Protein AF-A0A2Z4FLU9-F1 (afdb_monomer_lite)

Secondary structure (DSSP, 8-state):
--------------------THHHHHHHHIIIIIHHHHHHHHHHHHHHHHHHHHHHHHHTHHHHHHHHHHHHHHHHHHHGGGGT---PPPPB-SS-TTS--STT-S--TT--B---GGGGGSHHHHHTT----S-BSSEEEEEEEE-TTS-EEEEEEEEE-SSTTSPPEEEEEEEEEEE-TTS-EEEEEPPPEEES---

InterPro domains:
  IPR045584 Pilin-like [SSF54523] (36-121)

Organism: NCBI:txid1548548

pLDDT: mean 86.06, std 13.69, range [43.94, 98.06]

Structure (mmCIF, N/CA/C/O backbone):
data_AF-A0A2Z4FLU9-F1
#
_entry.id   AF-A0A2Z4FLU9-F1
#
loop_
_atom_site.group_PDB
_atom_site.id
_atom_site.type_symbol
_atom_site.label_atom_id
_atom_site.label_alt_id
_atom_site.label_comp_id
_atom_site.label_asym_id
_atom_site.label_entity_id
_atom_site.label_seq_id
_atom_site.pdbx_PDB_ins_code
_atom_site.Cartn_x
_atom_site.Cartn_y
_atom_site.Cartn_z
_atom_site.occupancy
_atom_site.B_iso_or_equiv
_atom_site.auth_seq_id
_atom_site.auth_comp_id
_atom_site.auth_asym_id
_atom_site.auth_atom_id
_atom_site.pdbx_PDB_model_num
ATOM 1 N N . MET A 1 1 ? 105.762 -3.889 -36.117 1.00 46.06 1 MET A N 1
ATOM 2 C CA . MET A 1 1 ? 104.841 -3.167 -35.225 1.00 46.06 1 MET A CA 1
ATOM 3 C C . MET A 1 1 ? 103.681 -2.727 -36.082 1.00 46.06 1 MET A C 1
ATOM 5 O O . MET A 1 1 ? 103.837 -1.763 -36.806 1.00 46.06 1 MET A O 1
ATOM 9 N N . ASP A 1 2 ? 102.604 -3.499 -36.074 1.00 43.94 2 ASP A N 1
ATOM 10 C CA . ASP A 1 2 ? 101.259 -2.976 -36.293 1.00 43.94 2 ASP A CA 1
ATOM 11 C C . ASP A 1 2 ? 100.305 -3.965 -35.635 1.00 43.94 2 ASP A C 1
ATOM 13 O O . ASP A 1 2 ? 100.324 -5.164 -35.920 1.00 43.94 2 ASP A O 1
ATOM 17 N N . SER A 1 3 ? 99.606 -3.446 -34.638 1.00 49.44 3 SER A N 1
ATOM 18 C CA . SER A 1 3 ? 98.770 -4.176 -33.702 1.00 49.44 3 SER A CA 1
ATOM 19 C C . SER A 1 3 ? 97.307 -4.068 -34.125 1.00 49.44 3 SER A C 1
ATOM 21 O O . SER A 1 3 ? 96.870 -3.014 -34.572 1.00 49.44 3 SER A O 1
ATOM 23 N N . ASP A 1 4 ? 96.576 -5.157 -33.897 1.00 53.75 4 ASP A N 1
ATOM 24 C CA . ASP A 1 4 ? 95.170 -5.200 -33.488 1.00 53.75 4 ASP A CA 1
ATOM 25 C C . ASP A 1 4 ? 94.119 -4.464 -34.343 1.00 53.75 4 ASP A C 1
ATOM 27 O O . ASP A 1 4 ? 93.914 -3.260 -34.233 1.00 53.75 4 ASP A O 1
ATOM 31 N N . ASN A 1 5 ? 93.247 -5.220 -35.016 1.00 53.59 5 ASN A N 1
ATOM 32 C CA . ASN A 1 5 ? 92.026 -5.678 -34.341 1.00 53.59 5 ASN A CA 1
ATOM 33 C C . ASN A 1 5 ? 91.100 -6.456 -35.278 1.00 53.59 5 ASN A C 1
ATOM 35 O O . ASN A 1 5 ? 90.554 -5.946 -36.255 1.00 53.59 5 ASN A O 1
ATOM 39 N N . ASN A 1 6 ? 90.845 -7.693 -34.868 1.00 58.66 6 ASN A N 1
ATOM 40 C CA . ASN A 1 6 ? 89.675 -8.452 -35.254 1.00 58.66 6 ASN A CA 1
ATOM 41 C C . ASN A 1 6 ? 88.470 -7.889 -34.490 1.00 58.66 6 ASN A C 1
ATOM 43 O O . ASN A 1 6 ? 88.466 -7.960 -33.264 1.00 58.66 6 ASN A O 1
ATOM 47 N N . ASN A 1 7 ? 87.407 -7.450 -35.166 1.00 51.69 7 ASN A N 1
ATOM 48 C CA . ASN A 1 7 ? 86.077 -7.791 -34.666 1.00 51.69 7 ASN A CA 1
ATOM 49 C C . ASN A 1 7 ? 85.039 -7.868 -35.787 1.00 51.69 7 ASN A C 1
ATOM 51 O O . ASN A 1 7 ? 84.521 -6.881 -36.300 1.00 51.69 7 ASN A O 1
ATOM 55 N N . LYS A 1 8 ? 84.771 -9.121 -36.126 1.00 56.03 8 LYS A N 1
ATOM 56 C CA . LYS A 1 8 ? 83.656 -9.645 -36.892 1.00 56.03 8 LYS A CA 1
ATOM 57 C C . LYS A 1 8 ? 82.376 -9.479 -36.077 1.00 56.03 8 LYS A C 1
ATOM 59 O O . LYS A 1 8 ? 82.219 -10.176 -35.083 1.00 56.03 8 LYS A O 1
ATOM 64 N N . LEU A 1 9 ? 81.447 -8.650 -36.540 1.00 54.75 9 LEU A N 1
ATOM 65 C CA . LEU A 1 9 ? 80.026 -8.763 -36.204 1.00 54.75 9 LEU A CA 1
ATOM 66 C C . LEU A 1 9 ? 79.196 -8.356 -37.428 1.00 54.75 9 LEU A C 1
ATOM 68 O O . LEU A 1 9 ? 78.586 -7.291 -37.472 1.00 54.75 9 LEU A O 1
ATOM 72 N N . ASP A 1 10 ? 79.171 -9.245 -38.420 1.00 57.69 10 ASP A N 1
ATOM 73 C CA . ASP A 1 10 ? 78.088 -9.314 -39.397 1.00 57.69 10 ASP A CA 1
ATOM 74 C C . ASP A 1 10 ? 76.819 -9.743 -38.648 1.00 57.69 10 ASP A C 1
ATOM 76 O O . ASP A 1 10 ? 76.534 -10.931 -38.484 1.00 57.69 10 ASP A O 1
ATOM 80 N N . VAL A 1 11 ? 76.085 -8.772 -38.105 1.00 58.09 11 VAL A N 1
ATOM 81 C CA . VAL A 1 11 ? 74.736 -9.014 -37.590 1.00 58.09 11 VAL A CA 1
ATOM 82 C C . VAL A 1 11 ? 73.796 -9.000 -38.785 1.00 58.09 11 VAL A C 1
ATOM 84 O O . VAL A 1 11 ? 73.339 -7.956 -39.247 1.00 58.09 11 VAL A O 1
ATOM 87 N N . ASP A 1 12 ? 73.564 -10.206 -39.288 1.00 50.88 12 ASP A N 1
ATOM 88 C CA . ASP A 1 12 ? 72.544 -10.561 -40.260 1.00 50.88 12 ASP A CA 1
ATOM 89 C C . ASP A 1 12 ? 71.185 -9.972 -39.839 1.00 50.88 12 ASP A C 1
ATOM 91 O O . ASP A 1 12 ? 70.584 -10.351 -38.830 1.00 50.88 12 ASP A O 1
ATOM 95 N N . TYR A 1 13 ? 70.709 -8.989 -40.603 1.00 54.72 13 TYR A N 1
ATOM 96 C CA . TYR A 1 13 ? 69.405 -8.356 -40.420 1.00 54.72 13 TYR A CA 1
ATOM 97 C C . TYR A 1 13 ? 68.328 -9.241 -41.065 1.00 54.72 13 TYR A C 1
ATOM 99 O O . TYR A 1 13 ? 67.614 -8.835 -41.985 1.00 54.72 13 TYR A O 1
ATOM 107 N N . SER A 1 14 ? 68.213 -10.492 -40.617 1.00 49.56 14 SER A N 1
ATOM 108 C CA . SER A 1 14 ? 67.271 -11.439 -41.200 1.00 49.56 14 SER A CA 1
ATOM 109 C C . SER A 1 14 ? 65.835 -11.121 -40.757 1.00 49.56 14 SER A C 1
ATOM 111 O O . SER A 1 14 ? 65.368 -11.520 -39.691 1.00 49.56 14 SER A O 1
ATOM 113 N N . VAL A 1 15 ? 65.137 -10.389 -41.628 1.00 56.19 15 VAL A N 1
ATOM 114 C CA . VAL A 1 15 ? 63.708 -10.520 -41.952 1.00 56.19 15 VAL A CA 1
ATOM 115 C C . VAL A 1 15 ? 62.753 -10.475 -40.748 1.00 56.19 15 VAL A C 1
ATOM 117 O O . VAL A 1 15 ? 62.204 -11.484 -40.300 1.00 56.19 15 VAL A O 1
ATOM 120 N N . ARG A 1 16 ? 62.395 -9.257 -40.313 1.00 54.31 16 ARG A N 1
ATOM 121 C CA . ARG A 1 16 ? 61.090 -9.046 -39.665 1.00 54.31 16 ARG A CA 1
ATOM 122 C C . ARG A 1 16 ? 60.003 -9.377 -40.684 1.00 54.31 16 ARG A C 1
ATOM 124 O O . ARG A 1 16 ? 59.708 -8.589 -41.578 1.00 54.31 16 ARG A O 1
ATOM 131 N N . LYS A 1 17 ? 59.399 -10.555 -40.537 1.00 50.62 17 LYS A N 1
ATOM 132 C CA . LYS A 1 17 ? 58.192 -10.977 -41.250 1.00 50.62 17 LYS A CA 1
ATOM 133 C C . LYS A 1 17 ? 57.091 -9.934 -41.028 1.00 50.62 17 LYS A C 1
ATOM 135 O O . LYS A 1 17 ? 56.410 -9.957 -40.006 1.00 50.62 17 LYS A O 1
ATOM 140 N N . GLN A 1 18 ? 56.912 -9.032 -41.996 1.00 56.12 18 GLN A N 1
ATOM 141 C CA . GLN A 1 18 ? 55.717 -8.203 -42.152 1.00 56.12 18 GLN A CA 1
ATOM 142 C C . GLN A 1 18 ? 54.503 -9.131 -42.327 1.00 56.12 18 GLN A C 1
ATOM 144 O O . GLN A 1 18 ? 54.084 -9.450 -43.437 1.00 56.12 18 GLN A O 1
ATOM 149 N N . ARG A 1 19 ? 53.919 -9.605 -41.223 1.00 54.81 19 ARG A N 1
ATOM 150 C CA . ARG A 1 19 ? 52.546 -10.116 -41.230 1.00 54.81 19 ARG A CA 1
ATOM 151 C C . ARG A 1 19 ? 51.647 -8.888 -41.308 1.00 54.81 19 ARG A C 1
ATOM 153 O O . ARG A 1 19 ? 51.437 -8.199 -40.319 1.00 54.81 19 ARG A O 1
ATOM 160 N N . GLY A 1 20 ? 51.249 -8.568 -42.538 1.00 55.59 20 GLY A N 1
ATOM 161 C CA . GLY A 1 20 ? 50.597 -7.318 -42.902 1.00 55.59 20 GLY A CA 1
ATOM 162 C C . GLY A 1 20 ? 49.360 -6.983 -42.068 1.00 55.59 20 GLY A C 1
ATOM 163 O O . GLY A 1 20 ? 48.601 -7.858 -41.653 1.00 55.59 20 GLY A O 1
ATOM 164 N N . ASN A 1 21 ? 49.135 -5.677 -41.923 1.00 56.84 21 ASN A N 1
ATOM 165 C CA . ASN A 1 21 ? 48.075 -4.982 -41.178 1.00 56.84 21 ASN A CA 1
ATOM 166 C C . ASN A 1 21 ? 46.621 -5.387 -41.528 1.00 56.84 21 ASN A C 1
ATOM 168 O O . ASN A 1 21 ? 45.671 -4.803 -41.013 1.00 56.84 21 ASN A O 1
ATOM 172 N N . LYS A 1 22 ? 46.423 -6.397 -42.383 1.00 57.38 22 LYS A N 1
ATOM 173 C CA . LYS A 1 22 ? 45.117 -6.923 -42.792 1.00 57.38 22 LYS A CA 1
ATOM 174 C C . LYS A 1 22 ? 44.433 -7.731 -41.676 1.00 57.38 22 LYS A C 1
ATOM 176 O O . LYS A 1 22 ? 43.213 -7.698 -41.590 1.00 57.38 22 LYS A O 1
ATOM 181 N N . SER A 1 23 ? 45.181 -8.384 -40.776 1.00 56.75 23 SER A N 1
ATOM 182 C CA . SER A 1 23 ? 44.581 -9.144 -39.657 1.00 56.75 23 SER A CA 1
ATOM 183 C C . SER A 1 23 ? 43.992 -8.262 -38.550 1.00 56.75 23 SER A C 1
ATOM 185 O O . SER A 1 23 ? 43.005 -8.656 -37.934 1.00 56.75 23 SER A O 1
ATOM 187 N N . CYS A 1 24 ? 44.538 -7.065 -38.315 1.00 65.88 24 CYS A N 1
ATOM 188 C CA . CYS A 1 24 ? 43.979 -6.123 -37.336 1.00 65.88 24 CYS A CA 1
ATOM 189 C C . CYS A 1 24 ? 42.656 -5.524 -37.843 1.00 65.88 24 CYS A C 1
ATOM 191 O O . CYS A 1 24 ? 41.665 -5.490 -37.119 1.00 65.88 24 CYS A O 1
ATOM 193 N N . LEU A 1 25 ? 42.611 -5.150 -39.126 1.00 66.56 25 LEU A N 1
ATOM 194 C CA . LEU A 1 25 ? 41.445 -4.508 -39.735 1.00 66.56 25 LEU A CA 1
ATOM 195 C C . LEU A 1 25 ? 40.257 -5.470 -39.889 1.00 66.56 25 LEU A C 1
ATOM 197 O O . LEU A 1 25 ? 39.128 -5.098 -39.588 1.00 66.56 25 LEU A O 1
ATOM 201 N N . VAL A 1 26 ? 40.499 -6.724 -40.285 1.00 69.62 26 VAL A N 1
ATOM 202 C CA . VAL A 1 26 ? 39.431 -7.734 -40.389 1.00 69.62 26 VAL A CA 1
ATOM 203 C C . VAL A 1 26 ? 38.850 -8.061 -39.010 1.00 69.62 26 VAL A C 1
ATOM 205 O O . VAL A 1 26 ? 37.634 -8.074 -38.849 1.00 69.62 26 VAL A O 1
ATOM 208 N N . THR A 1 27 ? 39.694 -8.238 -37.990 1.00 71.62 27 THR A N 1
ATOM 209 C CA . THR A 1 27 ? 39.227 -8.502 -36.617 1.00 71.62 27 THR A CA 1
ATOM 210 C C . THR A 1 27 ? 38.433 -7.314 -36.058 1.00 71.62 27 THR A C 1
ATOM 212 O O . THR A 1 27 ? 37.374 -7.507 -35.465 1.00 71.62 27 THR A O 1
ATOM 215 N N . ALA A 1 28 ? 38.873 -6.079 -36.324 1.00 72.12 28 ALA A N 1
ATOM 216 C CA . ALA A 1 28 ? 38.149 -4.868 -35.938 1.00 72.12 28 ALA A CA 1
ATOM 217 C C . ALA A 1 28 ? 36.787 -4.726 -36.647 1.00 72.12 28 ALA A C 1
ATOM 219 O O . ALA A 1 28 ? 35.826 -4.264 -36.034 1.00 72.12 28 ALA A O 1
ATOM 220 N N . LEU A 1 29 ? 36.662 -5.158 -37.907 1.00 69.00 29 LEU A N 1
ATOM 221 C CA . LEU A 1 29 ? 35.390 -5.141 -38.643 1.00 69.00 29 LEU A CA 1
ATOM 222 C C . LEU A 1 29 ? 34.400 -6.201 -38.140 1.00 69.00 29 LEU A C 1
ATOM 224 O O . LEU A 1 29 ? 33.216 -5.909 -37.989 1.00 69.00 29 LEU A O 1
ATOM 228 N N . PHE A 1 30 ? 34.871 -7.410 -37.827 1.00 72.56 30 PHE A N 1
ATOM 229 C CA . PHE A 1 30 ? 34.013 -8.465 -37.277 1.00 72.56 30 PHE A CA 1
ATOM 230 C C . PHE A 1 30 ? 33.523 -8.142 -35.860 1.00 72.56 30 PHE A C 1
ATOM 232 O O . PHE A 1 30 ? 32.354 -8.370 -35.555 1.00 72.56 30 PHE A O 1
ATOM 239 N N . ILE A 1 31 ? 34.382 -7.570 -35.011 1.00 78.94 31 ILE A N 1
ATOM 240 C CA . ILE A 1 31 ? 33.999 -7.161 -33.652 1.00 78.94 31 ILE A CA 1
ATOM 241 C C . ILE A 1 31 ? 33.061 -5.949 -33.689 1.00 78.94 31 ILE A C 1
ATOM 243 O O . ILE A 1 31 ? 32.089 -5.922 -32.939 1.00 78.94 31 ILE A O 1
ATOM 247 N N . SER A 1 32 ? 33.303 -4.973 -34.570 1.00 79.25 32 SER A N 1
ATOM 248 C CA . SER A 1 32 ? 32.449 -3.782 -34.648 1.00 79.25 32 SER A CA 1
ATOM 249 C C . SER A 1 32 ? 31.073 -4.091 -35.238 1.00 79.25 32 SER A C 1
ATOM 251 O O . SER A 1 32 ? 30.073 -3.768 -34.614 1.00 79.25 32 SER A O 1
ATOM 253 N N . PHE A 1 33 ? 30.976 -4.768 -36.383 1.00 78.81 33 PHE A N 1
ATOM 254 C CA . PHE A 1 33 ? 29.668 -5.025 -36.993 1.00 78.81 33 PHE A CA 1
ATOM 255 C C . PHE A 1 33 ? 28.954 -6.238 -36.378 1.00 78.81 33 PHE A C 1
ATOM 257 O O . PHE A 1 33 ? 27.788 -6.150 -36.000 1.00 78.81 33 PHE A O 1
ATOM 264 N N . GLY A 1 34 ? 29.652 -7.366 -36.218 1.00 83.50 34 GLY A N 1
ATOM 265 C CA . GLY A 1 34 ? 29.064 -8.585 -35.653 1.00 83.50 34 GLY A CA 1
ATOM 266 C C . GLY A 1 34 ? 28.768 -8.467 -34.157 1.00 83.50 34 GLY A C 1
ATOM 267 O O . GLY A 1 34 ? 27.715 -8.907 -33.699 1.00 83.50 34 GLY A O 1
ATOM 268 N N . GLY A 1 35 ? 29.662 -7.827 -33.397 1.00 84.75 35 GLY A N 1
ATOM 269 C CA . GLY A 1 35 ? 29.492 -7.641 -31.956 1.00 84.75 35 GLY A CA 1
ATOM 270 C C . GLY A 1 35 ? 28.294 -6.759 -31.607 1.00 84.75 35 GLY A C 1
ATOM 271 O O . GLY A 1 35 ? 27.500 -7.135 -30.750 1.00 84.75 35 GLY A O 1
ATOM 272 N N . ILE A 1 36 ? 28.109 -5.632 -32.306 1.00 88.69 36 ILE A N 1
ATOM 273 C CA . ILE A 1 36 ? 26.979 -4.721 -32.053 1.00 88.69 36 ILE A CA 1
ATOM 274 C C . ILE A 1 36 ? 25.642 -5.420 -32.319 1.00 88.69 36 ILE A C 1
ATOM 276 O O . ILE A 1 36 ? 24.722 -5.295 -31.512 1.00 88.69 36 ILE A O 1
ATOM 280 N N . VAL A 1 37 ? 25.535 -6.194 -33.406 1.00 90.88 37 VAL A N 1
ATOM 281 C CA . VAL A 1 37 ? 24.303 -6.930 -33.736 1.00 90.88 37 VAL A CA 1
ATOM 282 C C . VAL A 1 37 ? 23.974 -7.970 -32.662 1.00 90.88 37 VAL A C 1
ATOM 284 O O . VAL A 1 37 ? 22.835 -8.037 -32.202 1.00 90.88 37 VAL A O 1
ATOM 287 N N . LEU A 1 38 ? 24.967 -8.746 -32.218 1.00 90.81 38 LEU A N 1
ATOM 288 C CA . LEU A 1 38 ? 24.774 -9.746 -31.163 1.00 90.81 38 LEU A CA 1
ATOM 289 C C . LEU A 1 38 ? 24.362 -9.104 -29.833 1.00 90.81 38 LEU A C 1
ATOM 291 O O . LEU A 1 38 ? 23.412 -9.564 -29.201 1.00 90.81 38 LEU A O 1
ATOM 295 N N . ILE A 1 39 ? 25.031 -8.019 -29.432 1.00 91.44 39 ILE A N 1
ATOM 296 C CA . ILE A 1 39 ? 24.686 -7.273 -28.216 1.00 91.44 39 ILE A CA 1
ATOM 297 C C . ILE A 1 39 ? 23.270 -6.696 -28.326 1.00 91.44 39 ILE A C 1
ATOM 299 O O . ILE A 1 39 ? 22.516 -6.771 -27.361 1.00 91.44 39 ILE A O 1
ATOM 303 N N . GLY A 1 40 ? 22.880 -6.179 -29.494 1.00 91.50 40 GLY A N 1
ATOM 304 C CA . GLY A 1 40 ? 21.545 -5.624 -29.723 1.00 91.50 40 GLY A CA 1
ATOM 305 C C . GLY A 1 40 ? 20.425 -6.647 -29.517 1.00 91.50 40 GLY A C 1
ATOM 306 O O . GLY A 1 40 ? 19.454 -6.360 -28.819 1.00 91.50 40 GLY A O 1
ATOM 307 N N . ILE A 1 41 ? 20.577 -7.859 -30.061 1.00 92.06 41 ILE A N 1
ATOM 308 C CA . ILE A 1 41 ? 19.583 -8.934 -29.891 1.00 92.06 41 ILE A CA 1
ATOM 309 C C . ILE A 1 41 ? 19.507 -9.374 -28.423 1.00 92.06 41 ILE A C 1
ATOM 311 O O . ILE A 1 41 ? 18.412 -9.520 -27.880 1.00 92.06 41 ILE A O 1
ATOM 315 N N . LEU A 1 42 ? 20.657 -9.548 -27.761 1.00 92.88 42 LEU A N 1
ATOM 316 C CA . LEU A 1 42 ? 20.694 -9.921 -26.343 1.00 92.88 42 LEU A CA 1
ATOM 317 C C . LEU A 1 42 ? 20.049 -8.846 -25.459 1.00 92.88 42 LEU A C 1
ATOM 319 O O . LEU A 1 42 ? 19.276 -9.175 -24.560 1.00 92.88 42 LEU A O 1
ATOM 323 N N . ALA A 1 43 ? 20.313 -7.569 -25.740 1.00 93.50 43 ALA A N 1
ATOM 324 C CA . ALA A 1 43 ? 19.736 -6.449 -25.008 1.00 93.50 43 ALA A CA 1
ATOM 325 C C . ALA A 1 43 ? 18.207 -6.397 -25.152 1.00 93.50 43 ALA A C 1
ATOM 327 O O . ALA A 1 43 ? 17.512 -6.197 -24.158 1.00 93.50 43 ALA A O 1
ATOM 328 N N . ALA A 1 44 ? 17.674 -6.648 -26.352 1.00 92.94 44 ALA A N 1
ATOM 329 C CA . ALA A 1 44 ? 16.232 -6.638 -26.600 1.00 92.94 44 ALA A CA 1
ATOM 330 C C . ALA A 1 44 ? 15.461 -7.653 -25.734 1.00 92.94 44 ALA A C 1
ATOM 332 O O . ALA A 1 44 ? 14.335 -7.382 -25.327 1.00 92.94 44 ALA A O 1
ATOM 333 N N . ILE A 1 45 ? 16.073 -8.800 -25.418 1.00 91.94 45 ILE A N 1
ATOM 334 C CA . ILE A 1 45 ? 15.473 -9.833 -24.560 1.00 91.94 45 ILE A CA 1
ATOM 335 C C . ILE A 1 45 ? 15.743 -9.541 -23.076 1.00 91.94 45 ILE A C 1
ATOM 337 O O . ILE A 1 45 ? 14.865 -9.721 -22.232 1.00 91.94 45 ILE A O 1
ATOM 341 N N . ALA A 1 46 ? 16.950 -9.078 -22.745 1.00 92.62 46 ALA A N 1
ATOM 342 C CA . ALA A 1 46 ? 17.372 -8.877 -21.363 1.00 92.62 46 ALA A CA 1
ATOM 343 C C . ALA A 1 46 ? 16.682 -7.685 -20.681 1.00 92.62 46 ALA A C 1
ATOM 345 O O . ALA A 1 46 ? 16.333 -7.782 -19.506 1.00 92.62 46 ALA A O 1
ATOM 346 N N . ILE A 1 47 ? 16.456 -6.576 -21.396 1.00 90.19 47 ILE A N 1
ATOM 347 C CA . ILE A 1 47 ? 15.854 -5.354 -20.834 1.00 90.19 47 ILE A CA 1
ATOM 348 C C . ILE A 1 47 ? 14.463 -5.601 -20.220 1.00 90.19 47 ILE A C 1
ATOM 350 O O . ILE A 1 47 ? 14.296 -5.277 -19.043 1.00 90.19 47 ILE A O 1
ATOM 354 N N . PRO A 1 48 ? 13.471 -6.188 -20.925 1.00 88.75 48 PRO A N 1
ATOM 355 C CA . PRO A 1 48 ? 12.140 -6.386 -20.347 1.00 88.75 48 PRO A CA 1
ATOM 356 C C . PRO A 1 48 ? 12.158 -7.359 -19.160 1.00 88.75 48 PRO A C 1
ATOM 358 O O . PRO A 1 48 ? 11.466 -7.137 -18.167 1.00 88.75 48 PRO A O 1
ATOM 361 N N . ALA A 1 49 ? 12.988 -8.407 -19.215 1.00 90.50 49 ALA A N 1
ATOM 362 C CA . ALA A 1 49 ? 13.152 -9.337 -18.099 1.00 90.50 49 ALA A CA 1
ATOM 363 C C . ALA A 1 49 ? 13.754 -8.643 -16.865 1.00 90.50 49 ALA A C 1
ATOM 365 O O . ALA A 1 49 ? 13.277 -8.832 -15.745 1.00 90.50 49 ALA A O 1
ATOM 366 N N . PHE A 1 50 ? 14.763 -7.793 -17.071 1.00 90.06 50 PHE A N 1
ATOM 367 C CA . PHE A 1 50 ? 15.381 -7.010 -16.005 1.00 90.06 50 PHE A CA 1
ATOM 368 C C . PHE A 1 50 ? 14.411 -5.985 -15.401 1.00 90.06 50 PHE A C 1
ATOM 370 O O . PHE A 1 50 ? 14.340 -5.854 -14.181 1.00 90.06 50 PHE A O 1
ATOM 377 N N . GLN A 1 51 ? 13.607 -5.307 -16.225 1.00 89.69 51 GLN A N 1
ATOM 378 C CA . GLN A 1 51 ? 12.572 -4.382 -15.750 1.00 89.69 51 GLN A CA 1
ATOM 379 C C . GLN A 1 51 ? 11.525 -5.092 -14.883 1.00 89.69 51 GLN A C 1
ATOM 381 O O . GLN A 1 51 ? 11.218 -4.612 -13.792 1.00 89.69 51 GLN A O 1
ATOM 386 N N . LYS A 1 52 ? 11.034 -6.267 -15.307 1.00 89.00 52 LYS A N 1
ATOM 387 C CA . LYS A 1 52 ? 10.130 -7.096 -14.491 1.00 89.00 52 LYS A CA 1
ATOM 388 C C . LYS A 1 52 ? 10.775 -7.514 -13.171 1.00 89.00 52 LYS A C 1
ATOM 390 O O . LYS A 1 52 ? 10.142 -7.426 -12.123 1.00 89.00 52 LYS A O 1
ATOM 395 N N . TYR A 1 53 ? 12.042 -7.926 -13.202 1.00 91.50 53 TYR A N 1
ATOM 396 C CA . TYR A 1 53 ? 12.788 -8.285 -11.996 1.00 91.50 53 TYR A CA 1
ATOM 397 C C . TYR A 1 53 ? 12.893 -7.116 -11.003 1.00 91.50 53 TYR A C 1
ATOM 399 O O . TYR A 1 53 ? 12.635 -7.295 -9.810 1.00 91.50 53 TYR A O 1
ATOM 407 N N . LEU A 1 54 ? 13.217 -5.910 -11.482 1.00 91.44 54 LEU A N 1
ATOM 408 C CA . LEU A 1 54 ? 13.261 -4.715 -10.638 1.00 91.44 54 LEU A CA 1
ATOM 409 C C . LEU A 1 54 ? 11.885 -4.373 -10.063 1.00 91.44 54 LEU A C 1
ATOM 4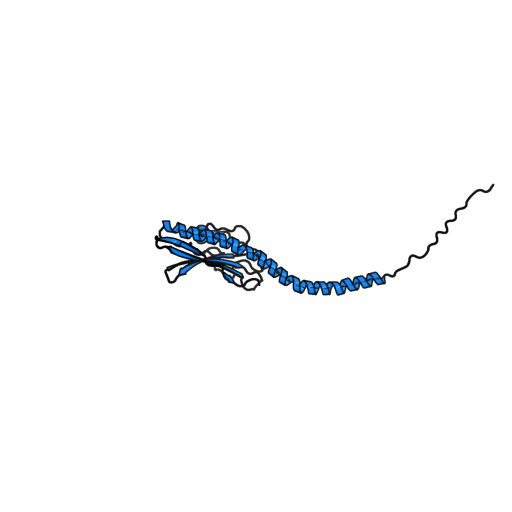11 O O . LEU A 1 54 ? 11.787 -4.075 -8.876 1.00 91.44 54 LEU A O 1
ATOM 415 N N . ALA A 1 55 ? 10.828 -4.450 -10.875 1.00 92.31 55 ALA A N 1
ATOM 416 C CA . ALA A 1 55 ? 9.468 -4.190 -10.415 1.00 92.31 55 ALA A CA 1
ATOM 417 C C . ALA A 1 55 ? 9.055 -5.177 -9.310 1.00 92.31 55 ALA A C 1
ATOM 419 O O . ALA A 1 55 ? 8.574 -4.751 -8.266 1.00 92.31 55 ALA A O 1
ATOM 420 N N . ARG A 1 56 ? 9.337 -6.478 -9.470 1.00 92.06 56 ARG A N 1
ATOM 421 C CA . ARG A 1 56 ? 9.082 -7.500 -8.434 1.00 92.06 56 ARG A CA 1
ATOM 422 C C . ARG A 1 56 ? 9.892 -7.264 -7.162 1.00 92.06 56 ARG A C 1
ATOM 424 O O . ARG A 1 56 ? 9.378 -7.440 -6.064 1.00 92.06 56 ARG A O 1
ATOM 431 N N . SER A 1 57 ? 11.146 -6.838 -7.310 1.00 93.62 57 SER A N 1
ATOM 432 C CA . SER A 1 57 ? 12.006 -6.512 -6.166 1.00 93.62 57 SER A CA 1
ATOM 433 C C . SER A 1 57 ? 11.424 -5.354 -5.350 1.00 93.62 57 SER A C 1
ATOM 435 O O . SER A 1 57 ? 11.412 -5.415 -4.126 1.00 93.62 57 SER A O 1
ATOM 437 N N . LYS A 1 58 ? 10.887 -4.330 -6.025 1.00 94.19 58 LYS A N 1
ATOM 438 C CA . LYS A 1 58 ? 10.196 -3.199 -5.388 1.00 94.19 58 LYS A CA 1
ATOM 439 C C . LYS A 1 58 ? 8.848 -3.616 -4.795 1.00 94.19 58 LYS A C 1
ATOM 441 O O . LYS A 1 58 ? 8.517 -3.212 -3.685 1.00 94.19 58 LYS A O 1
ATOM 446 N N . ALA A 1 59 ? 8.103 -4.479 -5.489 1.00 94.81 59 ALA A N 1
ATOM 447 C CA . ALA A 1 59 ? 6.807 -4.992 -5.045 1.00 94.81 59 ALA A CA 1
ATOM 448 C C . ALA A 1 59 ? 6.867 -5.740 -3.701 1.00 94.81 59 ALA A C 1
ATOM 450 O O . ALA A 1 59 ? 5.881 -5.764 -2.967 1.00 94.81 59 ALA A O 1
ATOM 451 N N . ALA A 1 60 ? 8.033 -6.281 -3.334 1.00 95.19 60 ALA A N 1
ATOM 452 C CA . ALA A 1 60 ? 8.254 -6.927 -2.043 1.00 95.19 60 ALA A CA 1
ATOM 453 C C . ALA A 1 60 ? 8.096 -5.983 -0.829 1.00 95.19 60 ALA A C 1
ATOM 455 O O . ALA A 1 60 ? 7.957 -6.468 0.293 1.00 95.19 60 ALA A O 1
ATOM 456 N N . GLU A 1 61 ? 8.076 -4.657 -1.021 1.00 96.19 61 GLU A N 1
ATOM 457 C CA . GLU A 1 61 ? 7.801 -3.702 0.060 1.00 96.19 61 GLU A CA 1
ATOM 458 C C . GLU A 1 61 ? 6.356 -3.805 0.578 1.00 96.19 61 GLU A C 1
ATOM 460 O O . GLU A 1 61 ? 6.130 -3.804 1.792 1.00 96.19 61 GLU A O 1
ATOM 465 N N . ALA A 1 62 ? 5.381 -3.924 -0.328 1.00 96.94 62 ALA A N 1
ATOM 466 C CA . ALA A 1 62 ? 3.959 -3.900 0.006 1.00 96.94 62 ALA A CA 1
ATOM 467 C C . ALA A 1 62 ? 3.552 -4.910 1.097 1.00 96.94 62 ALA A C 1
ATOM 469 O O . ALA A 1 62 ? 2.980 -4.472 2.099 1.00 96.94 62 ALA A O 1
ATOM 470 N N . PRO A 1 63 ? 3.860 -6.221 0.996 1.00 97.25 63 PRO A N 1
ATOM 471 C CA . PRO A 1 63 ? 3.465 -7.183 2.025 1.00 97.25 63 PRO A CA 1
ATOM 472 C C . PRO A 1 63 ? 4.098 -6.891 3.392 1.00 97.25 63 PRO A C 1
ATOM 474 O O . PRO A 1 63 ? 3.469 -7.140 4.419 1.00 97.25 63 PRO A O 1
ATOM 477 N N . LEU A 1 64 ? 5.309 -6.323 3.435 1.00 96.69 64 LEU A N 1
ATOM 478 C CA . LEU A 1 64 ? 5.985 -5.990 4.692 1.00 96.69 64 LEU A CA 1
ATOM 479 C C . LEU A 1 64 ? 5.298 -4.831 5.419 1.00 96.69 64 LEU A C 1
ATOM 481 O O . LEU A 1 64 ? 5.129 -4.878 6.637 1.00 96.69 64 LEU A O 1
ATOM 485 N N . VAL A 1 65 ? 4.917 -3.782 4.689 1.00 96.94 65 VAL A N 1
ATOM 486 C CA . VAL A 1 65 ? 4.272 -2.604 5.284 1.00 96.94 65 VAL A CA 1
ATOM 487 C C . VAL A 1 65 ? 2.801 -2.877 5.583 1.00 96.94 65 VAL A C 1
ATOM 489 O O . VAL A 1 65 ? 2.340 -2.586 6.686 1.00 96.94 65 VAL A O 1
ATOM 492 N N . VAL A 1 66 ? 2.079 -3.510 4.655 1.00 97.88 66 VAL A N 1
ATOM 493 C CA . VAL A 1 66 ? 0.673 -3.881 4.863 1.00 97.88 66 VAL A CA 1
ATOM 494 C C . VAL A 1 66 ? 0.532 -4.907 5.985 1.00 97.88 66 VAL A C 1
ATOM 496 O O . VAL A 1 66 ? -0.392 -4.786 6.778 1.00 97.88 66 VAL A O 1
ATOM 499 N N . GLY A 1 67 ? 1.469 -5.848 6.144 1.00 97.62 67 GLY A N 1
ATOM 500 C CA . GLY A 1 67 ? 1.460 -6.784 7.273 1.00 97.62 67 GLY A CA 1
ATOM 501 C C . GLY A 1 67 ? 1.592 -6.095 8.640 1.00 97.62 67 GLY A C 1
ATOM 502 O O . GLY A 1 67 ? 0.932 -6.492 9.600 1.00 97.62 67 GLY A O 1
ATOM 503 N N . LYS A 1 68 ? 2.383 -5.015 8.736 1.00 97.00 68 LYS A N 1
ATOM 504 C CA . LYS A 1 68 ? 2.464 -4.195 9.961 1.00 97.00 68 LYS A CA 1
ATOM 505 C C . LYS A 1 68 ? 1.154 -3.458 10.229 1.00 97.00 68 LYS A C 1
ATOM 507 O O . LYS A 1 68 ? 0.648 -3.519 11.347 1.00 97.00 68 LYS A O 1
ATOM 512 N N . LEU A 1 69 ? 0.595 -2.818 9.200 1.00 97.56 69 LEU A N 1
ATOM 513 C CA . LEU A 1 69 ? -0.701 -2.140 9.283 1.00 97.56 69 LEU A CA 1
ATOM 514 C C . LEU A 1 69 ? -1.819 -3.109 9.678 1.00 97.56 69 LEU A C 1
ATOM 516 O O . LEU A 1 69 ? -2.666 -2.765 10.493 1.00 97.56 69 LEU A O 1
ATOM 520 N N . GLN A 1 70 ? -1.796 -4.331 9.148 1.00 97.81 70 GLN A N 1
ATOM 521 C CA . GLN A 1 70 ? -2.754 -5.383 9.471 1.00 97.81 70 GLN A CA 1
ATOM 522 C C . GLN A 1 70 ? -2.707 -5.737 10.954 1.00 97.81 70 GLN A C 1
ATOM 524 O O . GLN A 1 70 ? -3.747 -5.761 11.607 1.00 97.81 70 GLN A O 1
ATOM 529 N N . PHE A 1 71 ? -1.512 -5.968 11.498 1.00 97.19 71 PHE A N 1
ATOM 530 C CA . PHE A 1 71 ? -1.350 -6.247 12.922 1.00 97.19 71 PHE A CA 1
ATOM 531 C C . PHE A 1 71 ? -1.850 -5.083 13.794 1.00 97.19 71 PHE A C 1
ATOM 533 O O . PHE A 1 71 ? -2.577 -5.303 14.759 1.00 97.19 71 PHE A O 1
ATOM 540 N N . GLN A 1 72 ? -1.516 -3.842 13.426 1.00 97.12 72 GLN A N 1
ATOM 541 C CA . GLN A 1 72 ? -1.968 -2.643 14.138 1.00 97.12 72 GLN A CA 1
ATOM 542 C C . GLN A 1 72 ? -3.491 -2.465 14.075 1.00 97.12 72 GLN A C 1
ATOM 544 O O . GLN A 1 72 ? -4.103 -2.111 15.079 1.00 97.12 72 GLN A O 1
ATOM 549 N N . ALA A 1 73 ? -4.111 -2.745 12.927 1.00 96.88 73 ALA A N 1
ATOM 550 C CA . ALA A 1 73 ? -5.554 -2.643 12.740 1.00 96.88 73 ALA A CA 1
ATOM 551 C C . ALA A 1 73 ? -6.320 -3.696 13.549 1.00 96.88 73 ALA A C 1
ATOM 553 O O . ALA A 1 73 ? -7.312 -3.357 14.192 1.00 96.88 73 ALA A O 1
ATOM 554 N N . ILE A 1 74 ? -5.842 -4.946 13.567 1.00 96.00 74 ILE A N 1
ATOM 555 C CA . ILE A 1 74 ? -6.416 -6.017 14.398 1.00 96.00 74 ILE A CA 1
ATOM 556 C C . ILE A 1 74 ? -6.316 -5.636 15.877 1.00 96.00 74 ILE A C 1
ATOM 558 O O . ILE A 1 74 ? -7.328 -5.609 16.571 1.00 96.00 74 ILE A O 1
ATOM 562 N N . HIS A 1 75 ? -5.126 -5.236 16.334 1.00 95.44 75 HIS A N 1
ATOM 563 C CA . HIS A 1 75 ? -4.922 -4.818 17.719 1.00 95.44 75 HIS A CA 1
ATOM 564 C C . HIS A 1 75 ? -5.808 -3.621 18.105 1.00 95.44 75 HIS A C 1
ATOM 566 O O . HIS A 1 75 ? -6.381 -3.590 19.195 1.00 95.44 75 HIS A O 1
ATOM 572 N N . TYR A 1 76 ? -5.951 -2.628 17.221 1.00 95.25 76 TYR A N 1
ATOM 573 C CA . TYR A 1 76 ? -6.854 -1.498 17.448 1.00 95.25 76 TYR A CA 1
ATOM 574 C C . TYR A 1 76 ? -8.304 -1.968 17.615 1.00 95.25 76 TYR A C 1
ATOM 576 O O . TYR A 1 76 ? -8.981 -1.570 18.560 1.00 95.25 76 TYR A O 1
ATOM 584 N N . PHE A 1 77 ? -8.775 -2.850 16.732 1.00 95.00 77 PHE A N 1
ATOM 585 C CA . PHE A 1 77 ? -10.142 -3.362 16.784 1.00 95.00 77 PHE A CA 1
ATOM 586 C C . PHE A 1 77 ? -10.417 -4.130 18.082 1.00 95.00 77 PHE A C 1
ATOM 588 O O . PHE A 1 77 ? -11.415 -3.871 18.754 1.00 95.00 77 PHE A O 1
ATOM 595 N N . GLU A 1 78 ? -9.508 -5.023 18.471 1.00 93.06 78 GLU A N 1
ATOM 596 C CA . GLU A 1 78 ? -9.619 -5.830 19.691 1.00 93.06 78 GLU A CA 1
ATOM 597 C C . GLU A 1 78 ? -9.616 -4.960 20.958 1.00 93.06 78 GLU A C 1
ATOM 599 O O . GLU A 1 78 ? -10.399 -5.190 21.883 1.00 93.06 78 GLU A O 1
ATOM 604 N N . THR A 1 79 ? -8.797 -3.905 20.989 1.00 91.06 79 THR A N 1
ATOM 605 C CA . THR A 1 79 ? -8.723 -2.976 22.132 1.00 91.06 79 THR A CA 1
ATOM 606 C C . THR A 1 79 ? -9.878 -1.974 22.183 1.00 91.06 79 THR A C 1
ATOM 608 O O . THR A 1 79 ? -10.270 -1.566 23.276 1.00 91.06 79 THR A O 1
ATOM 611 N N . SER A 1 80 ? -10.511 -1.659 21.045 1.00 84.69 80 SER A N 1
ATOM 612 C CA . SER A 1 80 ? -11.728 -0.827 20.983 1.00 84.69 80 SER A CA 1
ATOM 613 C C . SER A 1 80 ? -12.947 -1.456 21.683 1.00 84.69 80 SER A C 1
ATOM 615 O O . SER A 1 80 ? -13.966 -0.793 21.897 1.00 84.69 80 SER A O 1
ATOM 617 N N . SER A 1 81 ? -12.846 -2.732 22.080 1.00 69.56 81 SER A N 1
ATOM 618 C CA . SER A 1 81 ? -13.832 -3.421 22.922 1.00 69.56 81 SER A CA 1
ATOM 619 C C . SER A 1 81 ? -14.074 -2.724 24.256 1.00 69.56 81 SER A C 1
ATOM 621 O O . SER A 1 81 ? -15.210 -2.719 24.732 1.00 69.56 81 SER A O 1
ATOM 623 N N . ALA A 1 82 ? -13.047 -2.084 24.824 1.00 67.50 82 ALA A N 1
ATOM 624 C CA . ALA A 1 82 ? -13.149 -1.369 26.093 1.00 67.50 82 ALA A CA 1
ATOM 625 C C . ALA A 1 82 ? -14.142 -0.195 26.028 1.00 67.50 82 ALA A C 1
ATOM 627 O O . ALA A 1 82 ? -14.821 0.089 27.014 1.00 67.50 82 ALA A O 1
ATOM 628 N N . ASP A 1 83 ? -14.284 0.420 24.851 1.00 69.94 83 ASP A N 1
ATOM 629 C CA . ASP A 1 83 ? -15.215 1.523 24.594 1.00 69.94 83 ASP A CA 1
ATOM 630 C C . ASP A 1 83 ? -16.579 1.030 24.060 1.00 69.94 83 ASP A C 1
ATOM 632 O O . ASP A 1 83 ? -17.486 1.819 23.792 1.00 69.94 83 ASP A O 1
ATOM 636 N N . GLY A 1 84 ? -16.749 -0.289 23.897 1.00 69.81 84 GLY A N 1
ATOM 637 C CA . GLY A 1 84 ? -17.998 -0.953 23.506 1.00 69.81 84 GLY A CA 1
ATOM 638 C C . GLY A 1 84 ? -18.349 -0.898 22.012 1.00 69.81 84 GLY A C 1
ATOM 639 O O . GLY A 1 84 ? -19.318 -1.548 21.589 1.00 69.81 84 GLY A O 1
ATOM 640 N N . ALA A 1 85 ? -17.571 -0.168 21.208 1.00 78.50 85 ALA A N 1
ATOM 641 C CA . ALA A 1 85 ? -17.904 0.150 19.823 1.00 78.50 85 ALA A CA 1
ATOM 642 C C . ALA A 1 85 ? -17.541 -0.956 18.810 1.00 78.50 85 ALA A C 1
ATOM 644 O O . ALA A 1 85 ? -18.292 -1.116 17.850 1.00 78.50 85 ALA A O 1
ATOM 645 N N . CYS A 1 86 ? -16.463 -1.731 19.022 1.00 89.19 86 CYS A N 1
ATOM 646 C CA . CYS A 1 86 ? -15.874 -2.660 18.033 1.00 89.19 86 CYS A CA 1
ATOM 647 C C . CYS A 1 86 ? -15.787 -2.042 16.632 1.00 89.19 86 CYS A C 1
ATOM 649 O O . CYS A 1 86 ? -16.556 -2.391 15.731 1.00 89.19 86 CYS A O 1
ATOM 651 N N . GLN A 1 87 ? -14.892 -1.072 16.466 1.00 92.00 87 GLN A N 1
ATOM 652 C CA . GLN A 1 87 ? -14.725 -0.349 15.206 1.00 92.00 87 GLN A CA 1
ATOM 653 C C . GLN A 1 87 ? -13.242 -0.224 14.885 1.00 92.00 87 GLN A C 1
ATOM 655 O O . GLN A 1 87 ? -12.415 0.013 15.761 1.00 92.00 87 GLN A O 1
ATOM 660 N N . PHE A 1 88 ? -12.908 -0.394 13.617 1.00 95.12 88 PHE A N 1
ATOM 661 C CA . PHE A 1 88 ? -11.636 -0.011 13.052 1.00 95.12 88 PHE A CA 1
ATOM 662 C C . PHE A 1 88 ? -11.533 1.517 12.997 1.00 95.12 88 PHE A C 1
ATOM 664 O O . PHE A 1 88 ? -12.545 2.224 13.024 1.00 95.12 88 PHE A O 1
ATOM 671 N N . PRO A 1 89 ? -10.308 2.043 12.857 1.00 94.44 89 PRO A N 1
ATOM 672 C CA . PRO A 1 89 ? -10.101 3.467 12.662 1.00 94.44 89 PRO A CA 1
ATOM 673 C C . PRO A 1 89 ? -10.829 4.004 11.421 1.00 94.44 89 PRO A C 1
ATOM 675 O O . PRO A 1 89 ? -11.120 3.239 10.490 1.00 94.44 89 PRO A O 1
ATOM 678 N N . PRO A 1 90 ? -11.055 5.328 11.347 1.00 94.06 90 PRO A N 1
ATOM 679 C CA . PRO A 1 90 ? -11.526 5.952 10.119 1.00 94.06 90 PRO A CA 1
ATOM 680 C C . PRO A 1 90 ? -10.542 5.714 8.964 1.00 94.06 90 PRO A C 1
ATOM 682 O O . PRO A 1 90 ? -9.338 5.531 9.164 1.00 94.06 90 PRO A O 1
ATOM 685 N N . SER A 1 91 ? -11.066 5.742 7.737 1.00 95.06 91 SER A N 1
ATOM 686 C CA . SER A 1 91 ? -10.265 5.661 6.512 1.00 95.06 91 SER A CA 1
ATOM 687 C C . SER A 1 91 ? -9.183 6.740 6.480 1.00 95.06 91 SER A C 1
ATOM 689 O O . SER A 1 91 ? -9.418 7.881 6.882 1.00 95.06 91 SER A O 1
ATOM 691 N N . ALA A 1 92 ? -8.017 6.400 5.944 1.00 95.81 92 ALA A N 1
ATOM 692 C CA . ALA A 1 92 ? -6.901 7.318 5.800 1.00 95.81 92 ALA A CA 1
ATOM 693 C C . ALA A 1 92 ? -6.293 7.216 4.402 1.00 95.81 92 ALA A C 1
ATOM 695 O O . ALA A 1 92 ? -6.056 6.127 3.873 1.00 95.81 92 ALA A O 1
ATOM 696 N N . ASN A 1 93 ? -6.044 8.374 3.796 1.00 95.69 93 ASN A N 1
ATOM 697 C CA . ASN A 1 93 ? -5.554 8.480 2.431 1.00 95.69 93 ASN A CA 1
ATOM 698 C C . ASN A 1 93 ? -4.043 8.757 2.388 1.00 95.69 93 ASN A C 1
ATOM 700 O O . ASN A 1 93 ? -3.493 9.329 3.330 1.00 95.69 93 ASN A O 1
ATOM 704 N N . PRO A 1 94 ? -3.370 8.435 1.271 1.00 94.12 94 PRO A N 1
ATOM 705 C CA . PRO A 1 94 ? -1.968 8.788 1.030 1.00 94.12 94 PRO A CA 1
ATOM 706 C C . PRO A 1 94 ? -1.720 10.293 0.803 1.00 94.12 94 PRO A C 1
ATOM 708 O O . PRO A 1 94 ? -0.591 10.709 0.565 1.00 94.12 94 PRO A O 1
ATOM 711 N N . VAL A 1 95 ? -2.752 11.130 0.877 1.00 93.88 95 VAL A N 1
ATOM 712 C CA . VAL A 1 95 ? -2.658 12.595 0.801 1.00 93.88 95 VAL A CA 1
ATOM 713 C C . VAL A 1 95 ? -3.220 13.222 2.073 1.00 93.88 95 VAL A C 1
ATOM 715 O O . VAL A 1 95 ? -4.000 12.565 2.762 1.00 93.88 95 VAL A O 1
ATOM 718 N N . PRO A 1 96 ? -2.865 14.479 2.396 1.00 92.31 96 PRO A N 1
ATOM 719 C CA . PRO A 1 96 ? -3.497 15.224 3.478 1.00 92.31 96 PRO A CA 1
ATOM 720 C C . PRO A 1 96 ? -5.027 15.242 3.388 1.00 92.31 96 PRO A C 1
ATOM 722 O O . PRO A 1 96 ? -5.613 15.172 2.308 1.00 92.31 96 PRO A O 1
ATOM 725 N N . GLU A 1 97 ? -5.668 15.391 4.543 1.00 87.94 97 GLU A N 1
ATOM 726 C CA . GLU A 1 97 ? -7.123 15.488 4.648 1.00 87.94 97 GLU A CA 1
ATOM 727 C C . GLU A 1 97 ? -7.690 16.626 3.781 1.00 87.94 97 GLU A C 1
ATOM 729 O O . GLU A 1 97 ? -7.102 17.706 3.680 1.00 87.94 97 GLU A O 1
ATOM 734 N N . GLY A 1 98 ? -8.834 16.374 3.138 1.00 83.75 98 GLY A N 1
ATOM 735 C CA . GLY A 1 98 ? -9.502 17.331 2.251 1.00 83.75 98 GLY A CA 1
ATOM 736 C C . GLY A 1 98 ? -8.922 17.427 0.835 1.00 83.75 98 GLY A C 1
ATOM 737 O O . GLY A 1 98 ? -9.455 18.184 0.027 1.00 83.75 98 GLY A O 1
ATOM 738 N N . GLN A 1 99 ? -7.864 16.676 0.510 1.00 86.69 99 GLN A N 1
ATOM 739 C CA . GLN A 1 99 ? -7.359 16.568 -0.860 1.00 86.69 99 GLN A CA 1
ATOM 740 C C . GLN A 1 99 ? -8.008 15.405 -1.613 1.00 86.69 99 GLN A C 1
ATOM 742 O O . GLN A 1 99 ? -8.323 14.363 -1.035 1.00 86.69 99 GLN A O 1
ATOM 747 N N . GLU A 1 100 ? -8.183 15.585 -2.923 1.00 83.69 100 GLU A N 1
ATOM 748 C CA . GLU A 1 100 ? -8.684 14.529 -3.796 1.00 83.69 100 GLU A CA 1
ATOM 749 C C . GLU A 1 100 ? -7.695 13.361 -3.859 1.00 83.69 100 GLU A C 1
ATOM 751 O O . GLU A 1 100 ? -6.483 13.525 -4.003 1.00 83.69 100 GLU A O 1
ATOM 756 N N . CYS A 1 101 ? -8.242 12.156 -3.759 1.00 84.81 101 CYS A N 1
ATOM 757 C CA . CYS A 1 101 ? -7.518 10.898 -3.831 1.00 84.81 101 CYS A CA 1
ATOM 758 C C . CYS A 1 101 ? -8.375 9.895 -4.620 1.00 84.81 101 CYS A C 1
ATOM 760 O O . CYS A 1 101 ? -9.595 10.014 -4.640 1.00 84.81 101 CYS A O 1
ATOM 762 N N . CYS A 1 102 ? -7.835 8.877 -5.290 1.00 85.31 102 CYS A N 1
ATOM 763 C CA . CYS A 1 102 ? -6.439 8.425 -5.337 1.00 85.31 102 CYS A CA 1
ATOM 764 C C . CYS A 1 102 ? -5.977 8.107 -6.764 1.00 85.31 102 CYS A C 1
ATOM 766 O O . CYS A 1 102 ? -4.999 7.392 -6.967 1.00 85.31 102 CYS A O 1
ATOM 768 N N . GLU A 1 103 ? -6.697 8.592 -7.773 1.00 80.88 103 GLU A N 1
ATOM 769 C CA . GLU A 1 103 ? -6.457 8.227 -9.169 1.00 80.88 103 GLU A CA 1
ATOM 770 C C . GLU A 1 103 ? -5.080 8.681 -9.670 1.00 80.88 103 GLU A C 1
ATOM 772 O O . GLU A 1 103 ? -4.443 7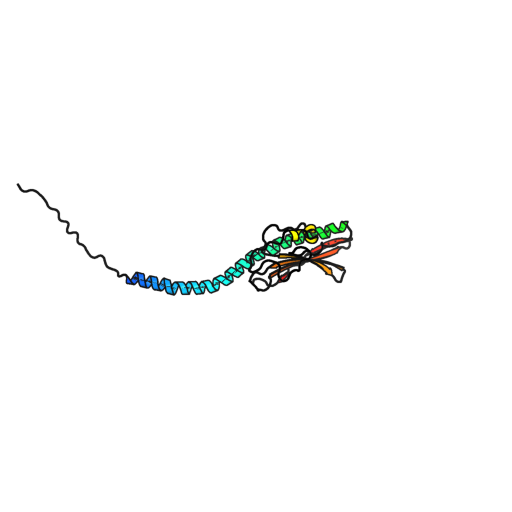.941 -10.404 1.00 80.88 103 GLU A O 1
ATOM 777 N N . ASN A 1 104 ? -4.556 9.807 -9.177 1.00 82.88 104 ASN A N 1
ATOM 778 C CA . ASN A 1 104 ? -3.256 10.365 -9.585 1.00 82.88 104 ASN A CA 1
ATOM 779 C C . ASN A 1 104 ? -2.277 10.541 -8.413 1.00 82.88 104 ASN A C 1
ATOM 781 O O . ASN A 1 104 ? -1.421 11.422 -8.432 1.00 82.88 104 ASN A O 1
ATOM 785 N N . VAL A 1 105 ? -2.432 9.734 -7.364 1.00 89.25 105 VAL A N 1
ATOM 786 C CA . VAL A 1 105 ? -1.592 9.790 -6.162 1.00 89.25 105 VAL A CA 1
ATOM 787 C C . VAL A 1 105 ? -0.638 8.602 -6.146 1.00 89.25 105 VAL A C 1
ATOM 789 O O . VAL A 1 105 ? -1.025 7.497 -6.520 1.00 89.25 105 VAL A O 1
ATOM 792 N N . GLY A 1 106 ? 0.580 8.820 -5.654 1.00 90.38 106 GLY A N 1
ATOM 793 C CA . GLY A 1 106 ? 1.550 7.763 -5.396 1.00 90.38 106 GLY A CA 1
ATOM 794 C C . GLY A 1 106 ? 2.685 7.683 -6.419 1.00 90.38 106 GLY A C 1
ATOM 795 O O . GLY A 1 106 ? 2.817 8.555 -7.280 1.00 90.38 106 GLY A O 1
ATOM 796 N N . PRO A 1 107 ? 3.528 6.649 -6.301 1.00 91.38 107 PRO A N 1
ATOM 797 C CA . PRO A 1 107 ? 4.670 6.450 -7.182 1.00 91.38 107 PRO A CA 1
ATOM 798 C C . PRO A 1 107 ? 4.233 6.067 -8.598 1.00 91.38 107 PRO A C 1
ATOM 800 O O . PRO A 1 107 ? 3.285 5.298 -8.784 1.00 91.38 107 PRO A O 1
ATOM 803 N N . SER A 1 108 ? 4.959 6.586 -9.590 1.00 89.88 108 SER A N 1
ATOM 804 C CA . SER A 1 108 ? 4.807 6.258 -11.012 1.00 89.88 108 SER A CA 1
ATOM 805 C C . SER A 1 108 ? 6.167 5.953 -11.637 1.00 89.88 108 SER A C 1
ATOM 807 O O . SER A 1 108 ? 7.207 6.378 -11.134 1.00 89.88 108 SER A O 1
ATOM 809 N N . GLY A 1 109 ? 6.175 5.150 -12.703 1.00 88.12 109 GLY A N 1
ATOM 810 C CA . GLY A 1 109 ? 7.402 4.689 -13.357 1.00 88.12 109 GLY A CA 1
ATOM 811 C C . GLY A 1 109 ? 8.328 3.857 -12.461 1.00 88.12 109 GLY A C 1
ATOM 812 O O . GLY A 1 109 ? 9.502 3.678 -12.779 1.00 88.12 109 GLY A O 1
ATOM 813 N N . GLY A 1 110 ? 7.816 3.355 -11.334 1.00 86.81 110 GLY A N 1
ATOM 814 C CA . GLY A 1 110 ? 8.591 2.636 -10.331 1.00 86.81 110 GLY A CA 1
ATOM 815 C C . GLY A 1 110 ? 9.570 3.511 -9.546 1.00 86.81 110 GLY A C 1
ATOM 816 O O . GLY A 1 110 ? 10.490 2.963 -8.937 1.00 86.81 110 GLY A O 1
ATOM 817 N N . GLU A 1 111 ? 9.429 4.833 -9.576 1.00 91.56 111 GLU A N 1
ATOM 818 C CA . GLU A 1 111 ? 10.198 5.730 -8.713 1.00 91.56 111 GLU A CA 1
ATOM 819 C C . GLU A 1 111 ? 9.683 5.679 -7.271 1.00 91.56 111 GLU A C 1
ATOM 821 O O . GLU A 1 111 ? 8.555 5.260 -7.010 1.00 91.56 111 GLU A O 1
ATOM 826 N N . GLU A 1 112 ? 10.526 6.076 -6.321 1.00 93.81 112 GLU A N 1
ATOM 827 C CA . GLU A 1 112 ? 10.093 6.231 -4.936 1.00 93.81 112 GLU A CA 1
ATOM 828 C C . GLU A 1 112 ? 9.263 7.506 -4.792 1.00 93.81 112 GLU A C 1
ATOM 830 O O . GLU A 1 112 ? 9.514 8.525 -5.437 1.00 93.81 112 GLU A O 1
ATOM 835 N N . TRP A 1 113 ? 8.281 7.459 -3.904 1.00 93.06 113 TRP A N 1
ATOM 836 C CA . TRP A 1 113 ? 7.405 8.577 -3.618 1.00 93.06 113 TRP A CA 1
ATOM 837 C C . TRP A 1 113 ? 7.331 8.825 -2.115 1.00 93.06 113 TRP A C 1
ATOM 839 O O . TRP A 1 113 ? 7.271 7.893 -1.309 1.00 93.06 113 TRP A O 1
ATOM 849 N N . THR A 1 114 ? 7.322 10.104 -1.749 1.00 94.19 114 THR A N 1
ATOM 850 C CA . THR A 1 114 ? 7.221 10.549 -0.360 1.00 94.19 114 THR A CA 1
ATOM 851 C C . THR A 1 114 ? 5.909 11.308 -0.176 1.00 94.19 114 THR A C 1
ATOM 853 O O . THR A 1 114 ? 5.727 12.364 -0.792 1.00 94.19 114 THR A O 1
ATOM 856 N N . PRO A 1 115 ? 4.994 10.815 0.675 1.00 91.75 115 PRO A N 1
ATOM 857 C CA . PRO A 1 115 ? 3.779 11.541 1.022 1.00 91.75 115 PRO A CA 1
ATOM 858 C C . PRO A 1 115 ? 4.102 12.887 1.681 1.00 91.75 115 PRO A C 1
ATOM 860 O O . PRO A 1 115 ? 5.077 12.987 2.432 1.00 91.75 115 PRO A O 1
ATOM 863 N N . PRO A 1 116 ? 3.264 13.923 1.503 1.00 91.31 116 PRO A N 1
ATOM 864 C CA . PRO A 1 116 ? 3.364 15.133 2.313 1.00 91.31 116 PRO A CA 1
ATOM 865 C C . PRO A 1 116 ? 3.302 14.788 3.807 1.00 91.31 116 PRO A C 1
ATOM 867 O O . PRO A 1 116 ? 2.471 13.977 4.209 1.00 91.31 116 PRO A O 1
ATOM 870 N N . ALA A 1 117 ? 4.112 15.425 4.656 1.00 90.31 117 ALA A N 1
ATOM 871 C CA . ALA A 1 117 ? 4.175 15.098 6.090 1.00 90.31 117 ALA A CA 1
ATOM 872 C C . ALA A 1 117 ? 2.819 15.231 6.817 1.00 90.31 117 ALA A C 1
ATOM 874 O O . ALA A 1 117 ? 2.558 14.565 7.816 1.00 90.31 117 ALA A O 1
ATOM 875 N N . GLN A 1 118 ? 1.931 16.094 6.317 1.00 93.12 118 GLN A N 1
ATOM 876 C CA . GLN A 1 118 ? 0.579 16.288 6.840 1.00 93.12 118 GLN A CA 1
ATOM 877 C C . GLN A 1 118 ? -0.323 15.069 6.615 1.00 93.12 118 GLN A C 1
ATOM 879 O O . GLN A 1 118 ? -1.311 14.931 7.331 1.00 93.12 118 GLN A O 1
ATOM 884 N N . THR A 1 119 ? 0.025 14.179 5.682 1.00 94.12 119 THR A N 1
ATOM 885 C CA . THR A 1 119 ? -0.684 12.919 5.425 1.00 94.12 119 THR A CA 1
ATOM 886 C C . THR A 1 119 ? -0.848 12.136 6.719 1.00 94.12 119 THR A C 1
ATOM 888 O O . THR A 1 119 ? -1.970 11.811 7.092 1.00 94.12 119 THR A O 1
ATOM 891 N N . TRP A 1 120 ? 0.231 11.964 7.485 1.00 94.19 120 TRP A N 1
ATOM 892 C CA . TRP A 1 120 ? 0.257 11.182 8.729 1.00 94.19 120 TRP A CA 1
ATOM 893 C C . TRP A 1 120 ? -0.484 11.829 9.901 1.00 94.19 120 TRP A C 1
ATOM 895 O O . TRP A 1 120 ? -0.580 11.251 10.979 1.00 94.19 120 TRP A O 1
ATOM 905 N N . ARG A 1 121 ? -1.028 13.04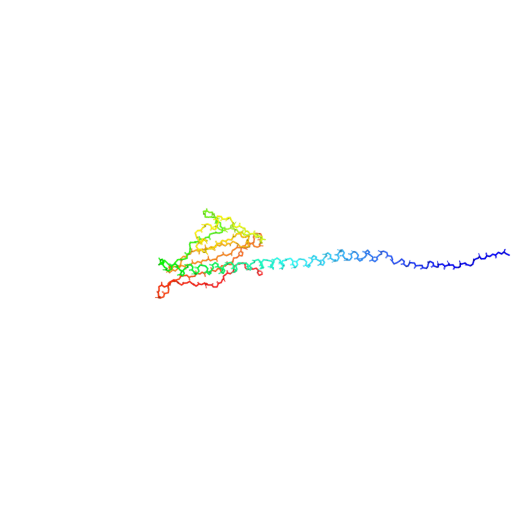0 9.719 1.00 94.12 121 ARG A N 1
ATOM 906 C CA . ARG A 1 121 ? -1.834 13.708 10.749 1.00 94.12 121 ARG A CA 1
ATOM 907 C C . ARG A 1 121 ? -3.298 13.280 10.741 1.00 94.12 121 ARG A C 1
ATOM 909 O O . ARG A 1 121 ? -3.985 13.613 11.711 1.00 94.12 121 ARG A O 1
ATOM 916 N N . GLN A 1 122 ? -3.747 12.581 9.696 1.00 94.62 122 GLN A N 1
ATOM 917 C CA . GLN A 1 122 ? -5.091 12.009 9.624 1.00 94.62 122 GLN A CA 1
ATOM 918 C C . GLN A 1 122 ? -5.332 11.052 10.792 1.00 94.62 122 GLN A C 1
ATOM 920 O O . GLN A 1 122 ? -4.426 10.331 11.219 1.00 94.62 122 GLN A O 1
ATOM 925 N N . GLU A 1 123 ? -6.562 11.045 11.298 1.00 94.56 123 GLU A N 1
ATOM 926 C CA . GLU A 1 123 ? -6.947 10.244 12.459 1.00 94.56 123 GLU A CA 1
ATOM 927 C C . GLU A 1 123 ? -6.692 8.749 12.241 1.00 94.56 123 GLU A C 1
ATOM 929 O O . GLU A 1 123 ? -6.105 8.110 13.109 1.00 94.56 123 GLU A O 1
ATOM 934 N N . GLY A 1 124 ? -7.015 8.212 11.059 1.00 94.75 124 GLY A N 1
ATOM 935 C CA . GLY A 1 124 ? -6.802 6.793 10.763 1.00 94.75 124 GLY A CA 1
ATOM 936 C C . GLY A 1 124 ? -5.330 6.370 10.807 1.00 94.75 124 GLY A C 1
ATOM 937 O O . GLY A 1 124 ? -5.012 5.319 11.359 1.00 94.75 124 GLY A O 1
ATOM 938 N N . TRP A 1 125 ? -4.403 7.207 10.320 1.00 96.62 125 TRP A N 1
ATOM 939 C CA . TRP A 1 125 ? -2.966 6.913 10.415 1.00 96.62 125 TRP A CA 1
ATOM 940 C C . TRP A 1 125 ? -2.449 6.996 11.850 1.00 96.62 125 TRP A C 1
ATOM 942 O O . TRP A 1 125 ? -1.710 6.116 12.289 1.00 96.62 125 TRP A O 1
ATOM 952 N N . LYS A 1 126 ? -2.886 8.009 12.608 1.00 96.19 126 LYS A N 1
ATOM 953 C CA . LYS A 1 126 ? -2.539 8.155 14.030 1.00 96.19 126 LYS A CA 1
ATOM 954 C C . LYS A 1 126 ? -3.042 6.987 14.869 1.00 96.19 126 LYS A C 1
ATOM 956 O O . LYS A 1 126 ? -2.299 6.490 15.707 1.00 96.19 126 LYS A O 1
ATOM 961 N N . ALA A 1 127 ? -4.278 6.556 14.637 1.00 95.19 127 ALA A N 1
ATOM 962 C CA . ALA A 1 127 ? -4.907 5.446 15.342 1.00 95.19 127 ALA A CA 1
ATOM 963 C C . ALA A 1 127 ? -4.150 4.127 15.135 1.00 95.19 127 ALA A C 1
ATOM 965 O O . ALA A 1 127 ? -4.006 3.343 16.068 1.00 95.19 127 ALA A O 1
ATOM 966 N N . LEU A 1 128 ? -3.605 3.919 13.935 1.00 96.31 128 LEU A N 1
ATOM 967 C CA . LEU A 1 128 ? -2.746 2.775 13.634 1.00 96.31 128 LEU A CA 1
ATOM 968 C C . LEU A 1 128 ? -1.296 2.974 14.095 1.00 96.31 128 LEU A C 1
ATOM 970 O O . LEU A 1 128 ? -0.510 2.039 14.029 1.00 96.31 128 LEU A O 1
ATOM 974 N N . GLY A 1 129 ? -0.909 4.165 14.563 1.00 95.62 129 GLY A N 1
ATOM 975 C CA . GLY A 1 129 ? 0.486 4.479 14.873 1.00 95.62 129 GLY A CA 1
ATOM 976 C C . GLY A 1 129 ? 1.391 4.359 13.644 1.00 95.62 129 GLY A C 1
ATOM 977 O O . GLY A 1 129 ? 2.534 3.914 13.757 1.00 95.62 129 GLY A O 1
ATOM 978 N N . PHE A 1 130 ? 0.861 4.691 12.464 1.00 95.31 130 PHE A N 1
ATOM 979 C CA . PHE A 1 130 ? 1.575 4.586 11.202 1.00 95.31 130 PHE A CA 1
ATOM 980 C C . PHE A 1 130 ? 2.074 5.948 10.733 1.00 95.31 130 PHE A C 1
ATOM 982 O O . PHE A 1 130 ? 1.310 6.896 10.551 1.00 95.31 130 PHE A O 1
ATOM 989 N N . GLU A 1 131 ? 3.368 6.005 10.459 1.00 93.50 131 GLU A N 1
ATOM 990 C CA . GLU A 1 131 ? 4.008 7.087 9.733 1.00 93.50 131 GLU A CA 1
ATOM 991 C C . GLU A 1 131 ? 5.083 6.503 8.820 1.00 93.50 131 GLU A C 1
ATOM 993 O O . GLU A 1 131 ? 5.688 5.467 9.110 1.00 93.50 131 GLU A O 1
ATOM 998 N N . LYS A 1 132 ? 5.338 7.181 7.705 1.00 89.06 132 LYS A N 1
ATOM 999 C CA . LYS A 1 132 ? 6.439 6.842 6.809 1.00 89.06 132 LYS A CA 1
ATOM 1000 C C . LYS A 1 132 ? 7.181 8.128 6.465 1.00 89.06 132 LYS A C 1
ATOM 1002 O O . LYS A 1 132 ? 6.688 8.975 5.722 1.00 89.06 132 LYS A O 1
ATOM 1007 N N . ASN A 1 133 ? 8.361 8.260 7.061 1.00 84.50 133 ASN A N 1
ATOM 1008 C CA . ASN A 1 133 ? 9.253 9.408 6.882 1.00 84.50 133 ASN A CA 1
ATOM 1009 C C . ASN A 1 133 ? 10.269 9.185 5.747 1.00 84.50 133 ASN A C 1
ATOM 1011 O O . ASN A 1 133 ? 10.958 10.118 5.342 1.00 84.50 133 ASN A O 1
ATOM 1015 N N . GLU A 1 134 ? 10.356 7.956 5.239 1.00 89.88 134 GLU A N 1
ATOM 1016 C CA . GLU A 1 134 ? 11.243 7.556 4.148 1.00 89.88 134 GLU A CA 1
ATOM 1017 C C . GLU A 1 134 ? 10.462 7.415 2.832 1.00 89.88 134 GLU A C 1
ATOM 1019 O O . GLU A 1 134 ? 9.271 7.080 2.866 1.00 89.88 134 GLU A O 1
ATOM 1024 N N . PRO A 1 135 ? 11.113 7.628 1.675 1.00 94.62 135 PRO A N 1
ATOM 1025 C CA . PRO A 1 135 ? 10.518 7.320 0.380 1.00 94.62 135 PRO A CA 1
ATOM 1026 C C . PRO A 1 135 ? 10.034 5.861 0.297 1.00 94.62 135 PRO A C 1
ATOM 1028 O O . PRO A 1 135 ? 10.579 4.961 0.937 1.00 94.62 135 PRO A O 1
ATOM 1031 N N . SER A 1 136 ? 8.971 5.635 -0.471 1.00 94.88 136 SER A N 1
ATOM 1032 C CA . SER A 1 136 ? 8.278 4.347 -0.591 1.00 94.88 136 SER A CA 1
ATOM 1033 C C . SER A 1 136 ? 8.012 4.018 -2.054 1.00 94.88 136 SER A C 1
ATOM 1035 O O . SER A 1 136 ? 7.653 4.909 -2.826 1.00 94.88 136 SER A O 1
ATOM 1037 N N . TYR A 1 137 ? 8.088 2.744 -2.435 1.00 96.06 137 TYR A N 1
ATOM 1038 C CA . TYR A 1 137 ? 7.637 2.284 -3.754 1.00 96.06 137 TYR A CA 1
ATOM 1039 C C . TYR A 1 137 ? 6.122 2.126 -3.845 1.00 96.06 137 TYR A C 1
ATOM 1041 O O . TYR A 1 137 ? 5.613 1.815 -4.917 1.00 96.06 137 TYR A O 1
ATOM 1049 N N . PHE A 1 138 ? 5.397 2.357 -2.748 1.00 96.25 138 PHE A N 1
ATOM 1050 C CA . PHE A 1 138 ? 3.940 2.279 -2.683 1.00 96.25 138 PHE A CA 1
ATOM 1051 C C . PHE A 1 138 ? 3.319 3.481 -1.982 1.00 96.25 138 PHE A C 1
ATOM 1053 O O . PHE A 1 138 ? 3.858 4.002 -1.002 1.00 96.25 138 PHE A O 1
ATOM 1060 N N . ALA A 1 139 ? 2.127 3.856 -2.438 1.00 95.75 139 ALA A N 1
ATOM 1061 C CA . ALA A 1 139 ? 1.193 4.649 -1.659 1.00 95.75 139 ALA A CA 1
ATOM 1062 C C . ALA A 1 139 ? 0.276 3.731 -0.848 1.00 95.75 139 ALA A C 1
ATOM 1064 O O . ALA A 1 139 ? -0.205 2.719 -1.358 1.00 95.75 139 ALA A O 1
ATOM 1065 N N . TYR A 1 140 ? 0.036 4.095 0.410 1.00 96.50 140 TYR A N 1
ATOM 1066 C CA . TYR A 1 140 ? -0.779 3.314 1.337 1.00 96.50 140 TYR A CA 1
ATOM 1067 C C . TYR A 1 140 ? -2.109 4.012 1.594 1.00 96.50 140 TYR A C 1
ATOM 1069 O O . TYR A 1 140 ? -2.158 5.235 1.714 1.00 96.50 140 TYR A O 1
ATOM 1077 N N . GLN A 1 141 ? -3.180 3.234 1.696 1.00 96.38 141 GLN A N 1
ATOM 1078 C CA . GLN A 1 141 ? -4.522 3.706 2.013 1.00 96.38 141 GLN A CA 1
ATOM 1079 C C . GLN A 1 141 ? -5.209 2.707 2.943 1.00 96.38 141 GLN A C 1
ATOM 1081 O O . GLN A 1 141 ? -5.058 1.496 2.775 1.00 96.38 141 GLN A O 1
ATOM 1086 N N . THR A 1 142 ? -5.998 3.213 3.885 1.00 96.81 142 THR A N 1
ATOM 1087 C CA . THR A 1 142 ? -6.949 2.407 4.653 1.00 96.81 142 THR A CA 1
ATOM 1088 C C . THR A 1 142 ? -8.364 2.829 4.295 1.00 96.81 142 THR A C 1
ATOM 1090 O O . THR A 1 142 ? -8.666 4.019 4.193 1.00 96.81 142 THR A O 1
ATOM 1093 N N . ILE A 1 143 ? -9.238 1.853 4.070 1.00 95.25 143 ILE A N 1
ATOM 1094 C CA . ILE A 1 143 ? -10.643 2.097 3.755 1.00 95.25 143 ILE A CA 1
ATOM 1095 C C . ILE A 1 143 ? -11.489 1.326 4.755 1.00 95.25 143 ILE A C 1
ATOM 1097 O O . ILE A 1 143 ? -11.548 0.100 4.704 1.00 95.25 143 ILE A O 1
ATOM 1101 N N . ASN A 1 144 ? -12.144 2.051 5.651 1.00 92.94 144 ASN A N 1
ATOM 1102 C CA . ASN A 1 144 ? -13.180 1.516 6.517 1.00 92.94 144 ASN A CA 1
ATOM 1103 C C . ASN A 1 144 ? -14.509 1.433 5.745 1.00 92.94 144 ASN A C 1
ATOM 1105 O O . ASN A 1 144 ? -14.887 2.366 5.027 1.00 92.94 144 ASN A O 1
ATOM 1109 N N . LYS A 1 145 ? -15.198 0.302 5.874 1.00 91.31 145 LYS A N 1
ATOM 1110 C CA . LYS A 1 145 ? -16.532 0.033 5.331 1.00 91.31 145 LYS A CA 1
ATOM 1111 C C . LYS A 1 145 ? -17.333 -0.750 6.370 1.00 91.31 145 LYS A C 1
ATOM 1113 O O . LYS A 1 145 ? -16.770 -1.419 7.227 1.00 91.31 145 LYS A O 1
ATOM 1118 N N . LYS A 1 146 ? -18.655 -0.749 6.227 1.00 87.38 146 LYS A N 1
ATOM 1119 C CA . LYS A 1 146 ? -19.541 -1.686 6.928 1.00 87.38 146 LYS A CA 1
ATOM 1120 C C . LYS A 1 146 ? -20.005 -2.768 5.958 1.00 87.38 146 LYS A C 1
ATOM 1122 O O . LYS A 1 146 ? -20.229 -2.475 4.784 1.00 87.38 146 LYS A O 1
ATOM 1127 N N . THR A 1 147 ? -20.139 -3.998 6.442 1.00 82.69 147 THR A N 1
ATOM 1128 C CA . THR A 1 147 ? -20.906 -5.040 5.738 1.00 82.69 147 THR A CA 1
ATOM 1129 C C . THR A 1 147 ? -22.400 -4.722 5.787 1.00 82.69 147 THR A C 1
ATOM 1131 O O . THR A 1 147 ? -22.848 -3.935 6.625 1.00 82.69 147 THR A O 1
ATOM 1134 N N . ASP A 1 148 ? -23.183 -5.401 4.949 1.00 81.19 148 ASP A N 1
ATOM 1135 C CA . ASP A 1 148 ? -24.650 -5.367 5.019 1.00 81.19 148 ASP A CA 1
ATOM 1136 C C . ASP A 1 148 ? -25.184 -5.893 6.368 1.00 81.19 148 ASP A C 1
ATOM 1138 O O . ASP A 1 148 ? -26.253 -5.488 6.821 1.00 81.19 148 ASP A O 1
ATOM 1142 N N . GLU A 1 149 ? -24.415 -6.755 7.040 1.00 77.75 149 GLU A N 1
ATOM 1143 C CA . GLU A 1 149 ? -24.711 -7.311 8.367 1.00 77.75 149 GLU A CA 1
ATOM 1144 C C . GLU A 1 149 ? -24.280 -6.382 9.520 1.00 77.75 149 GLU A C 1
ATOM 1146 O O . GLU A 1 149 ? -24.538 -6.668 10.687 1.00 77.75 149 GLU A O 1
ATOM 1151 N N . GLY A 1 150 ? -23.637 -5.250 9.214 1.00 78.19 150 GLY A N 1
ATOM 1152 C CA . GLY A 1 150 ? -23.174 -4.268 10.197 1.00 78.19 150 GLY A CA 1
ATOM 1153 C C . GLY A 1 150 ? -21.799 -4.555 10.813 1.00 78.19 150 GLY A C 1
ATOM 1154 O O . GLY A 1 150 ? -21.302 -3.713 11.567 1.00 78.19 150 GLY A O 1
ATOM 1155 N N . ASN A 1 151 ? -21.154 -5.677 10.464 1.00 84.56 151 ASN A N 1
ATOM 1156 C CA . ASN A 1 151 ? -19.750 -5.950 10.799 1.00 84.56 151 ASN A CA 1
ATOM 1157 C C . ASN A 1 151 ? -18.836 -4.883 10.194 1.00 84.56 151 ASN A C 1
ATOM 1159 O O . ASN A 1 151 ? -19.126 -4.336 9.123 1.00 84.56 151 ASN A O 1
ATOM 1163 N N . ASP A 1 152 ? -17.724 -4.609 10.871 1.00 92.19 152 ASP A N 1
ATOM 1164 C CA . ASP A 1 152 ? -16.757 -3.627 10.404 1.00 92.19 152 ASP A CA 1
ATOM 1165 C C . ASP A 1 152 ? -15.735 -4.275 9.476 1.00 92.19 152 ASP A C 1
ATOM 1167 O O . ASP A 1 152 ? -15.219 -5.356 9.751 1.00 92.19 152 ASP A O 1
ATOM 1171 N N . LEU A 1 153 ? -15.434 -3.609 8.369 1.00 94.88 153 LEU A N 1
ATOM 1172 C CA . LEU A 1 153 ? -14.434 -4.035 7.404 1.00 94.88 153 LEU A CA 1
ATOM 1173 C C . LEU A 1 153 ? -13.386 -2.945 7.268 1.00 94.88 153 LEU A C 1
ATOM 1175 O O . LEU A 1 153 ? -13.709 -1.782 7.036 1.00 94.88 153 LEU A O 1
ATOM 1179 N N . MET A 1 154 ? -12.121 -3.335 7.314 1.00 96.75 154 MET A N 1
ATOM 1180 C CA . MET A 1 154 ? -11.020 -2.466 6.937 1.00 96.75 154 MET A CA 1
ATOM 1181 C C . MET A 1 154 ? -10.248 -3.087 5.784 1.00 96.75 154 MET A C 1
ATOM 118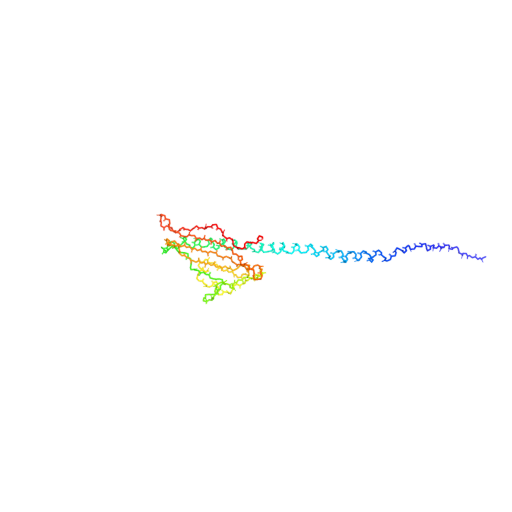3 O O . MET A 1 154 ? -9.763 -4.211 5.858 1.00 96.75 154 MET A O 1
ATOM 1187 N N . GLU A 1 155 ? -10.114 -2.332 4.705 1.00 97.50 155 GLU A N 1
ATOM 1188 C CA . GLU A 1 155 ? -9.293 -2.693 3.564 1.00 97.50 155 GLU A CA 1
ATOM 1189 C C . GLU A 1 155 ? -7.996 -1.887 3.607 1.00 97.50 155 GLU A C 1
ATOM 1191 O O . GLU A 1 155 ? -8.006 -0.657 3.536 1.00 97.50 155 GLU A O 1
ATOM 1196 N N . LEU A 1 156 ? -6.873 -2.587 3.731 1.00 97.94 156 LEU A N 1
ATOM 1197 C CA . LEU A 1 156 ? -5.537 -2.015 3.651 1.00 97.94 156 LEU A CA 1
ATOM 1198 C C . LEU A 1 156 ? -5.041 -2.169 2.222 1.00 97.94 156 LEU A C 1
ATOM 1200 O O . LEU A 1 156 ? -4.964 -3.287 1.719 1.00 97.94 156 LEU A O 1
ATOM 1204 N N . ARG A 1 157 ? -4.695 -1.063 1.567 1.00 97.00 157 ARG A N 1
ATOM 1205 C CA . ARG A 1 157 ? -4.210 -1.052 0.185 1.00 97.00 157 ARG A CA 1
ATOM 1206 C C . ARG A 1 157 ? -2.818 -0.454 0.114 1.00 97.00 157 ARG A C 1
ATOM 1208 O O . ARG A 1 157 ? -2.576 0.622 0.653 1.00 97.00 157 ARG A O 1
ATOM 1215 N N . ALA A 1 158 ? -1.941 -1.122 -0.616 1.00 97.25 158 ALA A N 1
ATOM 1216 C CA . ALA A 1 158 ? -0.701 -0.576 -1.132 1.00 97.25 158 ALA A CA 1
ATOM 1217 C C . ALA A 1 158 ? -0.801 -0.555 -2.656 1.00 97.25 158 ALA A C 1
ATOM 1219 O O . ALA A 1 158 ? -1.066 -1.589 -3.270 1.00 97.25 158 ALA A O 1
ATOM 1220 N N . PHE A 1 159 ? -0.605 0.604 -3.275 1.00 95.31 159 PHE A N 1
ATOM 1221 C CA . PHE A 1 159 ? -0.678 0.725 -4.726 1.00 95.31 159 PHE A CA 1
ATOM 1222 C C . PHE A 1 159 ? 0.456 1.555 -5.326 1.00 95.31 159 PHE A C 1
ATOM 1224 O O . PHE A 1 159 ? 0.947 2.505 -4.714 1.00 95.31 159 PHE A O 1
ATOM 1231 N N . ALA A 1 160 ? 0.873 1.169 -6.529 1.00 94.62 160 ALA A N 1
ATOM 1232 C CA . ALA A 1 160 ? 1.993 1.764 -7.245 1.00 94.62 160 ALA A CA 1
ATOM 1233 C C . ALA A 1 160 ? 1.836 1.588 -8.754 1.00 94.62 160 ALA A C 1
ATOM 1235 O O . ALA A 1 160 ? 1.257 0.605 -9.219 1.00 94.62 160 ALA A O 1
ATOM 1236 N N . ASP A 1 161 ? 2.390 2.517 -9.525 1.00 91.75 161 ASP A N 1
ATOM 1237 C CA . ASP A 1 161 ? 2.574 2.339 -10.957 1.00 91.75 161 ASP A CA 1
ATOM 1238 C C . ASP A 1 161 ? 4.065 2.119 -11.273 1.00 91.75 161 ASP A C 1
ATOM 1240 O O . ASP A 1 161 ? 4.914 2.983 -11.044 1.00 91.75 161 ASP A O 1
ATOM 1244 N N . PHE A 1 162 ? 4.396 0.935 -11.793 1.00 89.75 162 PHE A N 1
ATOM 1245 C CA . PHE A 1 162 ? 5.769 0.558 -12.141 1.00 89.75 162 PHE A CA 1
ATOM 1246 C C . PHE A 1 162 ? 6.156 0.919 -13.581 1.00 89.75 162 PHE A C 1
ATOM 1248 O O . PHE A 1 162 ? 7.327 0.790 -13.938 1.00 89.75 162 PHE A O 1
ATOM 1255 N N . GLN A 1 163 ? 5.209 1.361 -14.414 1.00 84.44 163 GLN A N 1
ATOM 1256 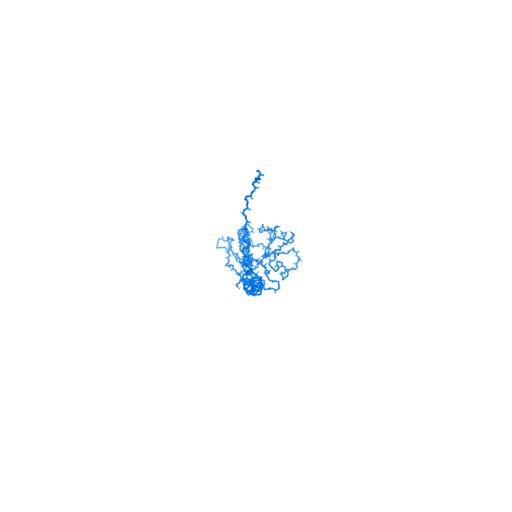C CA . GLN A 1 163 ? 5.441 1.707 -15.818 1.00 84.44 163 GLN A CA 1
ATOM 1257 C C . GLN A 1 163 ? 4.669 2.981 -16.152 1.00 84.44 163 GLN A C 1
ATOM 1259 O O . GLN A 1 163 ? 3.459 2.954 -16.037 1.00 84.44 163 GLN A O 1
ATOM 1264 N N . PRO A 1 164 ? 5.285 4.074 -16.628 1.00 79.81 164 PRO A N 1
ATOM 1265 C CA . PRO A 1 164 ? 4.546 5.317 -16.855 1.00 79.81 164 PRO A CA 1
ATOM 1266 C C . PRO A 1 164 ? 3.288 5.114 -17.723 1.00 79.81 164 PRO A C 1
ATOM 1268 O O . PRO A 1 164 ? 3.395 4.737 -18.891 1.00 79.81 164 PRO A O 1
ATOM 1271 N N . GLY A 1 165 ? 2.102 5.349 -17.147 1.00 79.00 165 GLY A N 1
ATOM 1272 C CA . GLY A 1 165 ? 0.809 5.169 -17.827 1.00 79.00 165 GLY A CA 1
ATOM 1273 C C . GLY A 1 165 ? 0.320 3.716 -17.916 1.00 79.00 165 GLY A C 1
ATOM 1274 O O . GLY A 1 165 ? -0.634 3.432 -18.642 1.00 79.00 165 GLY A O 1
ATOM 1275 N N . GLY A 1 166 ? 0.978 2.797 -17.213 1.00 81.50 166 GLY A N 1
ATOM 1276 C CA . GLY A 1 166 ? 0.610 1.396 -17.096 1.00 81.50 166 GLY A CA 1
ATOM 1277 C C . GLY A 1 166 ? -0.489 1.153 -16.058 1.00 81.50 166 GLY A C 1
ATOM 1278 O O . GLY A 1 166 ? -0.937 2.070 -15.362 1.00 81.50 166 GLY A O 1
ATOM 1279 N N . PRO A 1 167 ? -0.967 -0.098 -15.948 1.00 88.44 167 PRO A N 1
ATOM 1280 C CA . PRO A 1 167 ? -1.940 -0.451 -14.932 1.00 88.44 167 PRO A CA 1
ATOM 1281 C C . PRO A 1 167 ? -1.302 -0.397 -13.539 1.00 88.44 167 PRO A C 1
ATOM 1283 O O . PRO A 1 167 ? -0.185 -0.863 -13.316 1.00 88.44 167 PRO A O 1
ATOM 1286 N N . ARG A 1 168 ? -2.050 0.133 -12.573 1.00 90.00 168 ARG A N 1
ATOM 1287 C CA . ARG A 1 168 ? -1.605 0.256 -11.185 1.00 90.00 168 ARG A CA 1
ATOM 1288 C C . ARG A 1 168 ? -1.551 -1.105 -10.500 1.00 90.00 168 ARG A C 1
ATOM 1290 O O . ARG A 1 168 ? -2.587 -1.737 -10.292 1.00 90.00 168 ARG A O 1
ATOM 1297 N N . HIS A 1 169 ? -0.361 -1.520 -10.093 1.00 94.19 169 HIS A N 1
ATOM 1298 C CA . HIS A 1 169 ? -0.181 -2.677 -9.232 1.00 94.19 169 HIS A CA 1
ATOM 1299 C C . HIS A 1 169 ? -0.773 -2.376 -7.854 1.00 94.19 169 HIS A C 1
ATOM 1301 O O . HIS A 1 169 ? -0.422 -1.368 -7.237 1.00 94.19 169 HIS A O 1
ATOM 1307 N N . THR A 1 170 ? -1.682 -3.227 -7.380 1.00 95.69 170 THR A N 1
ATOM 1308 C CA . THR A 1 170 ? -2.310 -3.060 -6.063 1.00 95.69 170 THR A CA 1
ATOM 1309 C C . THR A 1 170 ? -2.209 -4.351 -5.274 1.00 95.69 170 THR A C 1
ATOM 1311 O O . THR A 1 170 ? -2.650 -5.397 -5.743 1.00 95.69 170 THR A O 1
ATOM 1314 N N . TYR A 1 171 ? -1.675 -4.243 -4.064 1.00 97.31 171 TYR A N 1
ATOM 1315 C CA . TYR A 1 171 ? -1.683 -5.272 -3.036 1.00 97.31 171 TYR A CA 1
ATOM 1316 C C . TYR A 1 171 ? -2.673 -4.847 -1.953 1.00 97.31 171 TYR A C 1
ATOM 1318 O O . TYR A 1 171 ? -2.541 -3.760 -1.386 1.00 97.31 171 TYR A O 1
ATOM 1326 N N . SER A 1 172 ? -3.663 -5.680 -1.654 1.00 97.56 172 SER A N 1
ATOM 1327 C CA . SER A 1 172 ? -4.685 -5.362 -0.658 1.00 97.56 172 SER A CA 1
ATOM 1328 C C . SER A 1 172 ? -4.951 -6.513 0.297 1.00 97.56 172 SER A C 1
ATOM 1330 O O . SER A 1 172 ? -4.989 -7.667 -0.118 1.00 97.56 172 SER A O 1
ATOM 1332 N N . VAL A 1 173 ? -5.193 -6.188 1.563 1.00 98.06 173 VAL A N 1
ATOM 1333 C CA . VAL A 1 173 ? -5.656 -7.125 2.591 1.00 98.06 173 VAL A CA 1
ATOM 1334 C C . VAL A 1 173 ? -6.948 -6.583 3.179 1.00 98.06 173 VAL A C 1
ATOM 1336 O O . VAL A 1 173 ? -7.006 -5.424 3.590 1.00 98.06 173 VAL A O 1
ATOM 1339 N N . THR A 1 174 ? -7.975 -7.423 3.234 1.00 97.69 174 THR A N 1
ATOM 1340 C CA . THR A 1 174 ? -9.243 -7.102 3.892 1.00 97.69 174 THR A CA 1
ATOM 1341 C C . THR A 1 174 ? -9.270 -7.739 5.271 1.00 97.69 174 THR A C 1
ATOM 1343 O O . THR A 1 174 ? -8.938 -8.912 5.425 1.00 97.69 174 THR A O 1
ATOM 1346 N N . ILE A 1 175 ? -9.662 -6.962 6.272 1.00 97.12 175 ILE A N 1
ATOM 1347 C CA . ILE A 1 175 ? -9.810 -7.384 7.659 1.00 97.12 175 ILE A CA 1
ATOM 1348 C C . ILE A 1 175 ? -11.276 -7.220 8.028 1.00 97.12 175 ILE A C 1
ATOM 1350 O O . ILE A 1 175 ? -11.855 -6.156 7.816 1.00 97.12 175 ILE A O 1
ATOM 1354 N N . GLU A 1 176 ? -11.861 -8.274 8.574 1.00 95.50 176 GLU A N 1
ATOM 1355 C CA . GLU A 1 176 ? -13.237 -8.294 9.043 1.00 95.50 176 GLU A CA 1
ATOM 1356 C C . GLU A 1 176 ? -13.269 -8.393 10.560 1.00 95.50 176 GLU A C 1
ATOM 1358 O O . GLU A 1 176 ? -12.706 -9.317 11.148 1.00 95.50 176 GLU A O 1
ATOM 1363 N N . GLY A 1 177 ? -13.925 -7.418 11.180 1.00 94.06 177 GLY A N 1
ATOM 1364 C CA . GLY A 1 177 ? -14.127 -7.321 12.612 1.00 94.06 177 GLY A CA 1
ATOM 1365 C C . GLY A 1 177 ? -15.570 -7.639 12.991 1.00 94.06 177 GLY A C 1
ATOM 1366 O O . GLY A 1 177 ? -16.508 -7.060 12.439 1.00 94.06 177 GLY A O 1
ATOM 1367 N N . HIS A 1 178 ? -15.752 -8.525 13.967 1.00 91.06 178 HIS A N 1
ATOM 1368 C CA . HIS A 1 178 ? -17.055 -8.886 14.526 1.00 91.06 178 HIS A CA 1
ATOM 1369 C C . HIS A 1 178 ? -16.976 -9.066 16.048 1.00 91.06 178 HIS A C 1
ATOM 1371 O O . HIS A 1 178 ? -15.892 -9.136 16.629 1.00 91.06 178 HIS A O 1
ATOM 1377 N N . LYS A 1 179 ? -18.138 -9.134 16.707 1.00 90.88 179 LYS A N 1
ATOM 1378 C CA . LYS A 1 179 ? -18.232 -9.559 18.110 1.00 90.88 179 LYS A CA 1
ATOM 1379 C C . LYS A 1 179 ? -18.390 -11.074 18.163 1.00 90.88 179 LYS A C 1
ATOM 1381 O O . LYS A 1 179 ? -19.248 -11.609 17.466 1.00 90.88 179 LYS A O 1
ATOM 1386 N N . ASN A 1 180 ? -17.587 -11.754 18.974 1.00 89.81 180 ASN A N 1
ATOM 1387 C CA . ASN A 1 180 ? -17.785 -13.181 19.236 1.00 89.81 180 ASN A CA 1
ATOM 1388 C C . ASN A 1 180 ? -18.985 -13.410 20.183 1.00 89.81 180 ASN A C 1
ATOM 1390 O O . ASN A 1 180 ? -19.573 -12.462 20.710 1.00 89.81 180 ASN A O 1
ATOM 1394 N N . ASP A 1 181 ? -19.324 -14.674 20.451 1.00 90.06 181 ASP A N 1
ATOM 1395 C CA . ASP A 1 181 ? -20.427 -15.049 21.356 1.00 90.06 181 ASP A CA 1
ATOM 1396 C C . ASP A 1 181 ? -20.245 -14.541 22.801 1.00 90.06 181 ASP A C 1
ATOM 1398 O O . ASP A 1 181 ? -21.202 -14.480 23.574 1.00 90.06 181 ASP A O 1
ATOM 1402 N N . GLN A 1 182 ? -19.019 -14.170 23.178 1.00 88.94 182 GLN A N 1
ATOM 1403 C CA . GLN A 1 182 ? -18.667 -13.611 24.486 1.00 88.94 182 GLN A CA 1
ATOM 1404 C C . GLN A 1 182 ? -18.740 -12.074 24.506 1.00 88.94 182 GLN A C 1
ATOM 1406 O O . GLN A 1 182 ? -18.544 -11.460 25.553 1.00 88.94 182 GLN A O 1
ATOM 1411 N N . GLY A 1 183 ? -19.064 -11.445 23.370 1.00 87.12 183 GLY A N 1
ATOM 1412 C CA . GLY A 1 183 ? -19.141 -9.995 23.212 1.00 87.12 183 GLY A CA 1
ATOM 1413 C C . GLY A 1 183 ? -17.788 -9.307 23.003 1.00 87.12 183 GLY A C 1
ATOM 1414 O O . GLY A 1 183 ? -17.743 -8.077 22.985 1.00 87.12 183 GLY A O 1
ATOM 1415 N N . GLU A 1 184 ? -16.706 -10.067 22.832 1.00 89.62 184 GLU A N 1
ATOM 1416 C CA . GLU A 1 184 ? -15.362 -9.547 22.581 1.00 89.62 184 GLU A CA 1
ATOM 1417 C C . GLU A 1 184 ? -15.203 -9.172 21.104 1.00 89.62 184 GLU A C 1
ATOM 1419 O O . GLU A 1 184 ? -15.701 -9.873 20.218 1.00 89.62 184 GLU A O 1
ATOM 1424 N N . CYS A 1 185 ? -14.500 -8.072 20.825 1.00 93.12 185 CYS A N 1
ATOM 1425 C CA . CYS A 1 185 ? -14.171 -7.685 19.456 1.00 93.12 185 CYS A CA 1
ATOM 1426 C C . CYS A 1 185 ? -13.050 -8.589 18.934 1.00 93.12 185 CYS A C 1
ATOM 1428 O O . CYS A 1 185 ? -11.956 -8.579 19.490 1.00 93.12 185 CYS A O 1
ATOM 1430 N N . VAL A 1 186 ? -13.304 -9.323 17.854 1.00 93.31 186 VAL A N 1
ATOM 1431 C CA . VAL A 1 186 ? -12.318 -10.176 17.183 1.00 93.31 186 VAL A CA 1
ATOM 1432 C C . VAL A 1 186 ? -12.217 -9.755 15.723 1.00 93.31 186 VAL A C 1
ATOM 1434 O O . VAL A 1 186 ? -13.235 -9.524 15.069 1.00 93.31 186 VAL A O 1
ATOM 1437 N N . ALA A 1 187 ? -10.996 -9.663 15.201 1.00 95.06 187 ALA A N 1
ATOM 1438 C CA . ALA A 1 187 ? -10.748 -9.325 13.805 1.00 95.06 187 ALA A CA 1
ATOM 1439 C C . ALA A 1 187 ? -9.949 -10.422 13.099 1.00 95.06 187 ALA A C 1
ATOM 1441 O O . ALA A 1 187 ? -8.961 -10.929 13.622 1.00 95.06 187 ALA A O 1
ATOM 1442 N N . ASN A 1 188 ? -10.358 -10.765 11.879 1.00 95.00 188 ASN A N 1
ATOM 1443 C CA . ASN A 1 188 ? -9.684 -11.758 11.053 1.00 95.00 188 ASN A CA 1
ATOM 1444 C C . ASN A 1 188 ? -9.313 -11.151 9.706 1.00 95.00 188 ASN A C 1
ATOM 1446 O O . ASN A 1 188 ? -10.133 -10.522 9.040 1.00 95.00 188 ASN A O 1
ATOM 1450 N N . ALA A 1 189 ? -8.066 -11.357 9.294 1.00 96.25 189 ALA A N 1
ATOM 1451 C CA . ALA A 1 189 ? -7.609 -10.949 7.977 1.00 96.25 189 ALA A CA 1
ATOM 1452 C C . ALA A 1 189 ? -7.875 -12.047 6.947 1.00 96.25 189 ALA A C 1
ATOM 1454 O O . ALA A 1 189 ? -7.598 -13.225 7.175 1.00 96.25 189 ALA A O 1
ATOM 1455 N N . GLN A 1 190 ? -8.374 -11.637 5.791 1.00 95.75 190 GLN A N 1
ATOM 1456 C CA . GLN A 1 190 ? -8.511 -12.478 4.614 1.00 95.75 190 GLN A CA 1
ATOM 1457 C C . GLN A 1 190 ? -7.166 -12.597 3.884 1.00 95.75 190 GLN A C 1
ATOM 1459 O O . GLN A 1 190 ? -6.225 -11.836 4.131 1.00 95.75 190 GLN A O 1
ATOM 1464 N N . ALA A 1 191 ? -7.071 -13.562 2.967 1.00 95.81 191 ALA A N 1
ATOM 1465 C CA . ALA A 1 191 ? -5.893 -13.703 2.119 1.00 95.81 191 ALA A CA 1
ATOM 1466 C C . ALA A 1 191 ? -5.659 -12.421 1.293 1.00 95.81 191 ALA A C 1
ATOM 1468 O O . ALA A 1 191 ? -6.627 -11.804 0.838 1.00 95.81 191 ALA A O 1
ATOM 1469 N N . PRO A 1 192 ? -4.394 -12.014 1.081 1.00 96.81 192 PRO A N 1
ATOM 1470 C CA . PRO A 1 192 ? -4.094 -10.842 0.278 1.00 96.81 192 PRO A CA 1
ATOM 1471 C C . PRO A 1 192 ? -4.549 -11.039 -1.168 1.00 96.81 192 PRO A C 1
ATOM 1473 O O . PRO A 1 192 ? -4.393 -12.113 -1.750 1.00 96.81 192 PRO A O 1
ATOM 1476 N N . VAL A 1 193 ? -5.060 -9.966 -1.759 1.00 97.00 193 VAL A N 1
ATOM 1477 C CA . VAL A 1 193 ? -5.415 -9.884 -3.174 1.00 97.00 193 VAL A CA 1
ATOM 1478 C C . VAL A 1 193 ? -4.394 -8.996 -3.869 1.00 97.00 193 VAL A C 1
ATOM 1480 O O . VAL A 1 193 ? -4.143 -7.868 -3.442 1.00 97.00 193 VAL A O 1
ATOM 1483 N N . VAL A 1 194 ? -3.812 -9.507 -4.951 1.00 96.56 194 VAL A N 1
ATOM 1484 C CA . VAL A 1 194 ? -2.897 -8.762 -5.818 1.00 96.56 194 VAL A CA 1
ATOM 1485 C C . VAL A 1 194 ? -3.578 -8.558 -7.162 1.00 96.56 194 VAL A C 1
ATOM 1487 O O . VAL A 1 194 ? -4.075 -9.506 -7.764 1.00 96.56 194 VAL A O 1
ATOM 1490 N N . SER A 1 195 ? -3.617 -7.316 -7.633 1.00 93.88 195 SER A N 1
ATOM 1491 C CA . SER A 1 195 ? -4.133 -6.967 -8.958 1.00 93.88 195 SER A CA 1
ATOM 1492 C C . SER A 1 195 ? -3.047 -6.313 -9.801 1.00 93.88 195 SER A C 1
ATOM 1494 O O . SER A 1 195 ? -2.179 -5.612 -9.274 1.00 93.88 195 SER A O 1
ATOM 1496 N N . ASN A 1 196 ? -3.113 -6.553 -11.115 1.00 90.62 196 ASN A N 1
ATOM 1497 C CA . ASN A 1 196 ? -2.071 -6.183 -12.076 1.00 90.62 196 ASN A CA 1
ATOM 1498 C C . ASN A 1 196 ? -0.706 -6.740 -11.647 1.00 90.62 196 ASN A C 1
ATOM 1500 O O . ASN A 1 196 ? 0.252 -5.996 -11.424 1.00 90.62 196 ASN A O 1
ATOM 1504 N N . ASP A 1 197 ? -0.656 -8.061 -11.453 1.00 83.75 197 ASP A N 1
ATOM 1505 C CA . ASP A 1 197 ? 0.573 -8.749 -11.070 1.00 83.75 197 ASP A CA 1
ATOM 1506 C C . ASP A 1 197 ? 1.648 -8.612 -12.161 1.00 83.75 197 ASP A C 1
ATOM 1508 O O . ASP A 1 197 ? 1.360 -8.477 -13.351 1.00 83.75 197 ASP A O 1
ATOM 1512 N N . LEU A 1 198 ? 2.908 -8.615 -11.739 1.00 81.88 198 LEU A N 1
ATOM 1513 C CA . LEU A 1 198 ? 4.083 -8.313 -12.555 1.00 81.88 198 LEU A CA 1
ATOM 1514 C C . LEU A 1 198 ? 4.598 -9.552 -13.313 1.00 81.88 198 LEU A C 1
ATOM 1516 O O . LEU A 1 198 ? 5.816 -9.740 -13.467 1.00 81.88 198 LEU A O 1
ATOM 1520 N N . GLU A 1 199 ? 3.686 -10.425 -13.748 1.00 67.44 199 GLU A N 1
ATOM 1521 C CA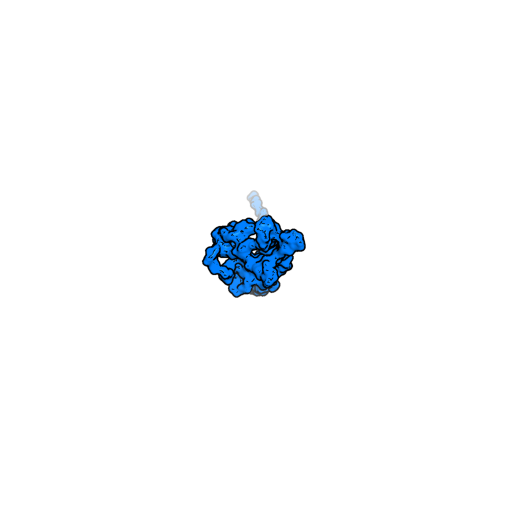 . GLU A 1 199 ? 3.994 -11.671 -14.464 1.00 67.44 199 GLU A CA 1
ATOM 1522 C C . GLU A 1 199 ? 4.526 -11.436 -15.883 1.00 67.44 199 GLU A C 1
ATOM 1524 O O . GLU A 1 199 ? 4.003 -10.622 -16.677 1.00 67.44 199 GLU A O 1
#

Radius of gyration: 34.15 Å; chains: 1; bounding box: 130×32×69 Å

Sequence (199 aa):
MDSDNNNKLDVDYSVRKQRGNKSCLVTALFISFGGIVLIGILAAIAIPAFQKYLARSKAAEAPLVVGKLQFQAIHYFETSSADGACQFPPSANPVPEGQECCENVGPSGGEEWTPPAQTWRQEGWKALGFEKNEPSYFAYQTINKKTDEGNDLMELRAFADFQPGGPRHTYSVTIEGHKNDQGECVANAQAPVVSNDLE

Foldseek 3Di:
DDDDDDDDDPPPPPDPDCPDPPVVVVVVVCCVPVVVVVVVVVCVVVVLVVLLVLVVVQVVVVCVQVVLLVVLQQVLQQVCVVVVPSEGWAKAFLAAPPDDDDPPDAAALQDWDDGDQNSCVDRNNVSSVDDDPDTGSWTWIWHWDADPVRWIKIKIKTWHHNRHVDDIWIKIKMKTWDQDPVRGIGIDIDDIDIPPDSD